Protein AF-A0A936XFT2-F1 (afdb_monomer_lite)

Radius of gyration: 27.64 Å; chains: 1; bounding box: 63×72×85 Å

Foldseek 3Di:
DDPPDDVVVVVVVVVVVVVVVVVPPDADDDDDDVVLQPDALPDDLAPVLLVLLLVVCVVAPCQQLNNLSQRPHVCSVVFPGRSHRLQDPVNLPGGLSRQLCCQQPPDGPGHHCCVVPVDSNSSSSNSSNSNQSHVVGDPGPPDPDPDDDDDDDDDDDDDDDPDDDDDDDPPDPPPPPPPPPPPVVVVVVVVVVVVVVVVVVVVVVVVVVVVVVVVVVVD

Structure (mmCIF, N/CA/C/O backbone):
data_AF-A0A936XFT2-F1
#
_entry.id   AF-A0A936XFT2-F1
#
loop_
_atom_site.group_PDB
_atom_site.id
_atom_site.type_symbol
_atom_site.label_atom_id
_atom_site.label_alt_id
_atom_site.label_comp_id
_atom_site.label_asym_id
_atom_site.label_entity_id
_atom_site.label_seq_id
_atom_site.pdbx_PDB_ins_code
_atom_site.Cartn_x
_atom_site.Cartn_y
_atom_site.Cartn_z
_atom_site.occupancy
_atom_site.B_iso_or_equiv
_atom_site.auth_seq_id
_atom_site.auth_comp_id
_atom_site.auth_asym_id
_atom_site.auth_atom_id
_atom_site.pdbx_PDB_model_num
ATOM 1 N N . MET A 1 1 ? -32.643 24.409 41.304 1.00 39.66 1 MET A N 1
ATOM 2 C CA . MET A 1 1 ? -31.800 25.489 40.744 1.00 39.66 1 MET A CA 1
ATOM 3 C C . MET A 1 1 ? -32.108 25.601 39.257 1.00 39.66 1 MET A C 1
ATOM 5 O O . MET A 1 1 ? -31.832 24.666 38.523 1.00 39.66 1 MET A O 1
ATOM 9 N N . ASN A 1 2 ? -32.780 26.680 38.846 1.00 43.16 2 ASN A N 1
ATOM 10 C CA . ASN A 1 2 ? -33.162 26.945 37.455 1.00 43.16 2 ASN A CA 1
ATOM 11 C C . ASN A 1 2 ? -31.971 27.564 36.714 1.00 43.16 2 ASN A C 1
ATOM 13 O O . ASN A 1 2 ? -31.654 28.734 36.929 1.00 43.16 2 ASN A O 1
ATOM 17 N N . LEU A 1 3 ? -31.302 26.783 35.868 1.00 53.50 3 LEU A N 1
ATOM 18 C CA . LEU A 1 3 ? -30.203 27.273 35.044 1.00 53.50 3 LEU A CA 1
ATOM 19 C C . LEU A 1 3 ? -30.797 27.971 33.812 1.00 53.50 3 LEU A C 1
ATOM 21 O O . LEU A 1 3 ? -31.194 27.322 32.848 1.00 53.50 3 LEU A O 1
ATOM 25 N N . LYS A 1 4 ? -30.908 29.303 33.857 1.00 53.75 4 LYS A N 1
ATOM 26 C CA . LYS A 1 4 ? -31.246 30.112 32.677 1.00 53.75 4 LYS A CA 1
ATOM 27 C C . LYS A 1 4 ? -30.129 29.928 31.648 1.00 53.75 4 LYS A C 1
ATOM 29 O O . LYS A 1 4 ? -29.009 30.389 31.856 1.00 53.75 4 LYS A O 1
ATOM 34 N N . SER A 1 5 ? -30.428 29.215 30.566 1.00 60.69 5 SER A N 1
ATOM 35 C CA . SER A 1 5 ? -29.518 28.952 29.452 1.00 60.69 5 SER A CA 1
ATOM 36 C C . SER A 1 5 ? -29.140 30.264 28.765 1.00 60.69 5 SER A C 1
ATOM 38 O O . SER A 1 5 ? -29.917 30.822 27.992 1.00 60.69 5 SER A O 1
ATOM 40 N N . ASN A 1 6 ? -27.951 30.772 29.081 1.00 57.91 6 ASN A N 1
ATOM 41 C CA . ASN A 1 6 ? -27.389 31.960 28.455 1.00 57.91 6 ASN A CA 1
ATOM 42 C C . ASN A 1 6 ? -26.801 31.553 27.087 1.00 57.91 6 ASN A C 1
ATOM 44 O O . ASN A 1 6 ? -25.913 30.694 27.062 1.00 57.91 6 ASN A O 1
ATOM 48 N N . PRO A 1 7 ? -27.263 32.111 25.951 1.00 60.16 7 PRO A N 1
ATOM 49 C CA . PRO A 1 7 ? -26.867 31.656 24.610 1.00 60.16 7 PRO A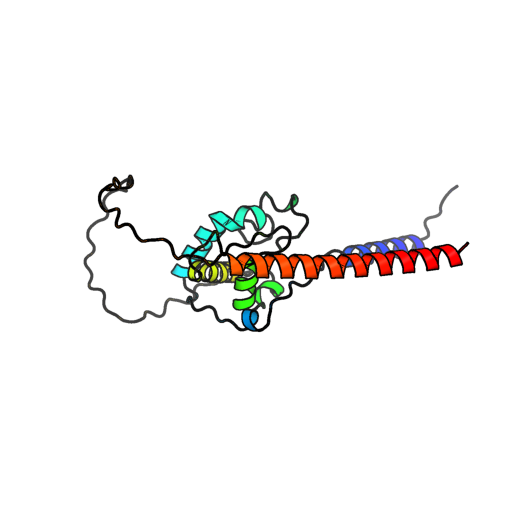 CA 1
ATOM 50 C C . PRO A 1 7 ? -25.352 31.724 24.353 1.00 60.16 7 PRO A C 1
ATOM 52 O O . PRO A 1 7 ? -24.823 30.930 23.577 1.00 60.16 7 PRO A O 1
ATOM 55 N N . ALA A 1 8 ? -24.630 32.592 25.069 1.00 57.09 8 ALA A N 1
ATOM 56 C CA . ALA A 1 8 ? -23.170 32.663 25.022 1.00 57.09 8 ALA A CA 1
ATOM 57 C C . ALA A 1 8 ? -22.476 31.397 25.573 1.00 57.09 8 ALA A C 1
ATOM 59 O O . ALA A 1 8 ? -21.437 30.993 25.059 1.00 57.09 8 ALA A O 1
ATOM 60 N N . ILE A 1 9 ? -23.060 30.733 26.577 1.00 58.31 9 ILE A N 1
ATOM 61 C CA . ILE A 1 9 ? -22.492 29.521 27.193 1.00 58.31 9 ILE A CA 1
ATOM 62 C C . ILE A 1 9 ? -22.687 28.308 26.270 1.00 58.31 9 ILE A C 1
ATOM 64 O O . ILE A 1 9 ? -21.781 27.490 26.126 1.00 58.31 9 ILE A O 1
ATOM 68 N N . ALA A 1 10 ? -23.826 28.227 25.571 1.00 56.16 10 ALA A N 1
ATOM 69 C CA . ALA A 1 10 ? -24.083 27.175 24.585 1.00 56.16 10 ALA A CA 1
ATOM 70 C C . ALA A 1 10 ? -23.134 27.263 23.372 1.00 56.16 10 ALA A C 1
ATOM 72 O O . ALA A 1 10 ? -22.648 26.239 22.894 1.00 56.16 10 ALA A O 1
ATOM 73 N N . ALA A 1 11 ? -22.814 28.477 22.911 1.00 56.22 11 ALA A N 1
ATOM 74 C CA . ALA A 1 11 ? -21.895 28.691 21.792 1.00 56.22 11 ALA A CA 1
ATOM 75 C C . ALA A 1 11 ? -20.449 28.269 22.118 1.00 56.22 11 ALA A C 1
ATOM 77 O O . ALA A 1 11 ? -19.787 27.651 21.286 1.00 56.22 11 ALA A O 1
ATOM 78 N N . ILE A 1 12 ? -19.971 28.530 23.339 1.00 56.16 12 ILE A N 1
ATOM 79 C CA . ILE A 1 12 ? -18.605 28.180 23.761 1.00 56.16 12 ILE A CA 1
ATOM 80 C C . ILE A 1 12 ? -18.414 26.654 23.808 1.00 56.16 12 ILE A C 1
ATOM 82 O O . ILE A 1 12 ? -17.418 26.151 23.293 1.00 56.16 12 ILE A O 1
ATOM 86 N N . CYS A 1 13 ? -19.392 25.894 24.314 1.00 55.66 13 CYS A N 1
ATOM 87 C CA . CYS A 1 13 ? -19.319 24.427 24.329 1.00 55.66 13 CYS A CA 1
ATOM 88 C C . CYS A 1 13 ? -19.305 23.806 22.919 1.00 55.66 13 CYS A C 1
ATOM 90 O O . CYS A 1 13 ? -18.597 22.826 22.694 1.00 55.66 13 CYS A O 1
ATOM 92 N N . ILE A 1 14 ? -20.037 24.382 21.959 1.00 56.78 14 ILE A N 1
ATOM 93 C CA . ILE A 1 14 ? -20.088 23.890 20.570 1.00 56.78 14 ILE A CA 1
ATOM 94 C C . ILE A 1 14 ? -18.754 24.127 19.845 1.00 56.78 14 ILE A C 1
ATOM 96 O O . ILE A 1 14 ? -18.283 23.238 19.132 1.00 56.78 14 ILE A O 1
ATOM 100 N N . VAL A 1 15 ? -18.107 25.280 20.059 1.00 56.84 15 VAL A N 1
ATOM 101 C CA . VAL A 1 15 ? -16.804 25.613 19.447 1.00 56.84 15 VAL A CA 1
ATOM 102 C C . VAL A 1 15 ? -15.667 24.779 20.056 1.00 56.84 15 VAL A C 1
ATOM 104 O O . VAL A 1 15 ? -14.795 24.295 19.335 1.00 56.84 15 VAL A O 1
ATOM 107 N N . SER A 1 16 ? -15.699 24.519 21.366 1.00 55.34 16 SER A N 1
ATOM 108 C CA . SER A 1 16 ? -14.715 23.645 22.021 1.00 55.34 16 SER A CA 1
ATOM 109 C C . SER A 1 16 ? -14.867 22.171 21.621 1.00 55.34 16 SER A C 1
ATOM 111 O O . SER A 1 16 ? -13.863 21.480 21.445 1.00 55.34 16 SER A O 1
ATOM 113 N N . PHE A 1 17 ? -16.097 21.685 21.417 1.00 53.41 17 PHE A N 1
ATOM 114 C CA . PHE A 1 17 ? -16.341 20.303 20.988 1.00 53.41 17 PHE A CA 1
ATOM 115 C C . PHE A 1 17 ? -15.912 20.061 19.531 1.00 53.41 17 PHE A C 1
ATOM 117 O O . PHE A 1 17 ? -15.345 19.019 19.211 1.00 53.41 17 PHE A O 1
ATOM 124 N N . SER A 1 18 ? -16.095 21.046 18.647 1.00 53.34 18 SER A N 1
ATOM 125 C CA . SER A 1 18 ? -15.686 20.945 17.236 1.00 53.34 18 SER A CA 1
ATOM 126 C C . SER A 1 18 ? -14.167 21.074 17.023 1.00 53.34 18 SER A C 1
ATOM 128 O O . SER A 1 18 ? -13.616 20.416 16.134 1.00 53.34 18 SER A O 1
ATOM 130 N N . ALA A 1 19 ? -13.455 21.814 17.881 1.00 51.59 19 ALA A N 1
ATOM 131 C CA . ALA A 1 19 ? -11.989 21.854 17.865 1.00 51.59 19 ALA A CA 1
ATOM 132 C C . ALA A 1 19 ? -11.344 20.537 18.348 1.00 51.59 19 ALA A C 1
ATOM 134 O O . ALA A 1 19 ? -10.310 20.132 17.817 1.00 51.59 19 ALA A O 1
ATOM 135 N N . PHE A 1 20 ? -11.963 19.829 19.302 1.00 50.34 20 PHE A N 1
ATOM 136 C CA . PHE A 1 20 ? -11.418 18.574 19.844 1.00 50.34 20 PHE A CA 1
ATOM 137 C C . PHE A 1 20 ? -11.550 17.389 18.867 1.00 50.34 20 PHE A C 1
ATOM 139 O O . PHE A 1 20 ? -10.661 16.542 18.784 1.00 50.34 20 PHE A O 1
ATOM 146 N N . VAL A 1 21 ? -12.615 17.357 18.055 1.00 51.44 21 VAL A N 1
ATOM 147 C CA . VAL A 1 21 ? -12.836 16.304 17.041 1.00 51.44 21 VAL A CA 1
ATOM 148 C C . VAL A 1 21 ? -11.803 16.364 15.905 1.00 51.44 21 VAL A C 1
ATOM 150 O O . VAL A 1 21 ? -11.408 15.330 15.368 1.00 51.44 21 VAL A O 1
ATOM 153 N N . SER A 1 22 ? -11.302 17.555 15.570 1.00 52.69 22 SER A N 1
ATOM 154 C CA . SER A 1 22 ? 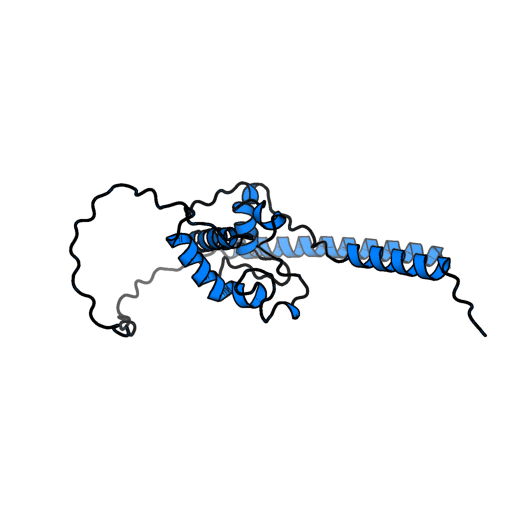-10.398 17.747 14.426 1.00 52.69 22 SER A CA 1
ATOM 155 C C . SER A 1 22 ? -8.978 17.202 14.647 1.00 52.69 22 SER A C 1
ATOM 157 O O . SER A 1 22 ? -8.275 16.920 13.679 1.00 52.69 22 SER A O 1
ATOM 159 N N . LEU A 1 23 ? -8.546 17.004 15.898 1.00 45.38 23 LEU A N 1
ATOM 160 C CA . LEU A 1 23 ? -7.171 16.594 16.212 1.00 45.38 23 LEU A CA 1
ATOM 161 C C . LEU A 1 23 ? -6.942 15.067 16.148 1.00 45.38 23 LEU A C 1
ATOM 163 O O . LEU A 1 23 ? -5.801 14.614 16.176 1.00 45.38 23 LEU A O 1
ATOM 167 N N . SER A 1 24 ? -8.002 14.259 16.013 1.00 52.09 24 SER A N 1
ATOM 168 C CA . SER A 1 24 ? -7.924 12.791 16.163 1.00 52.09 24 SER A CA 1
ATOM 169 C C . SER A 1 24 ? -7.665 11.992 14.872 1.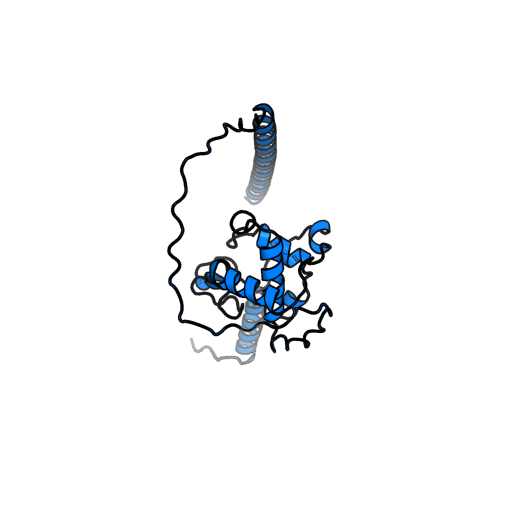00 52.09 24 SER A C 1
ATOM 171 O O . SER A 1 24 ? -7.595 10.768 14.929 1.00 52.09 24 SER A O 1
ATOM 173 N N . LEU A 1 25 ? -7.506 12.629 13.703 1.00 54.88 25 LEU A N 1
ATOM 174 C CA . LEU A 1 25 ? -7.385 11.914 12.412 1.00 54.88 25 LEU A CA 1
ATOM 175 C C . LEU A 1 25 ? -5.989 11.930 11.777 1.00 54.88 25 LEU A C 1
ATOM 177 O O . LEU A 1 25 ? -5.806 11.411 10.672 1.00 54.88 25 LEU A O 1
ATOM 181 N N . GLN A 1 26 ? -4.982 12.508 12.431 1.00 56.06 26 GLN A N 1
ATOM 182 C CA . GLN A 1 26 ? -3.659 12.613 11.823 1.00 56.06 26 GLN A CA 1
ATOM 183 C C . GLN A 1 26 ? -2.850 11.334 12.078 1.00 56.06 26 GLN A C 1
ATOM 185 O O . GLN A 1 26 ? -2.179 11.191 13.097 1.00 56.06 26 GLN A O 1
ATOM 190 N N . GLN A 1 27 ? -2.932 10.387 11.135 1.00 61.44 27 GLN A N 1
ATOM 191 C CA . GLN A 1 27 ? -2.111 9.173 11.136 1.00 61.44 27 GLN A CA 1
ATOM 192 C C . GLN A 1 27 ? -0.632 9.535 11.316 1.00 61.44 27 GLN A C 1
ATOM 194 O O . GLN A 1 27 ? -0.103 10.403 10.613 1.00 61.44 27 GLN A O 1
ATOM 199 N N . LYS A 1 28 ? 0.051 8.860 12.251 1.00 76.94 28 LYS A N 1
ATOM 200 C CA . LYS A 1 28 ? 1.478 9.087 12.504 1.00 76.94 28 LYS A CA 1
ATOM 201 C C . LYS A 1 28 ? 2.256 8.926 11.186 1.00 76.94 28 LYS A C 1
ATOM 203 O O . LYS A 1 28 ? 2.136 7.865 10.552 1.00 76.94 28 LYS A O 1
ATOM 208 N N . PRO A 1 29 ? 3.089 9.914 10.792 1.00 85.31 29 PRO A N 1
ATOM 209 C CA . PRO A 1 29 ? 3.848 9.850 9.548 1.00 85.31 29 PRO A CA 1
ATOM 210 C C . PRO A 1 29 ? 4.594 8.523 9.419 1.00 85.31 29 PRO A C 1
ATOM 212 O O . PRO A 1 29 ? 5.200 8.055 10.385 1.00 85.31 29 PRO A O 1
ATOM 215 N N . TRP A 1 30 ? 4.524 7.893 8.245 1.00 91.06 30 TRP A N 1
ATOM 216 C CA . TRP A 1 30 ? 5.296 6.688 7.941 1.00 91.06 30 TRP A CA 1
ATOM 217 C C . TRP A 1 30 ? 6.655 7.095 7.378 1.00 91.06 30 TRP A C 1
ATOM 219 O O . TRP A 1 30 ? 6.716 7.539 6.229 1.00 91.06 30 TRP A O 1
ATOM 229 N N . PRO A 1 31 ? 7.751 6.972 8.153 1.00 92.31 31 PRO A N 1
ATOM 230 C CA . PRO A 1 31 ? 9.073 7.306 7.654 1.00 92.31 31 PRO A CA 1
ATOM 231 C C . PRO A 1 31 ? 9.486 6.280 6.596 1.00 92.31 31 PRO A C 1
ATOM 233 O O . PRO A 1 31 ? 9.614 5.089 6.876 1.00 92.31 31 PRO A O 1
ATOM 236 N N . VAL A 1 32 ? 9.684 6.752 5.369 1.00 95.00 32 VAL A N 1
ATOM 237 C CA . VAL A 1 32 ? 10.230 5.961 4.263 1.00 95.00 32 VAL A CA 1
ATOM 238 C C . VAL A 1 32 ? 11.634 6.496 3.959 1.00 95.00 32 VAL A C 1
ATOM 240 O O . VAL A 1 32 ? 11.765 7.708 3.769 1.00 95.00 32 VAL A O 1
ATOM 243 N N . PRO A 1 33 ? 12.679 5.649 3.903 1.00 96.44 33 PRO A N 1
ATOM 244 C CA . PRO A 1 33 ? 14.019 6.082 3.512 1.00 96.44 33 PRO A CA 1
ATOM 245 C C . PRO A 1 33 ? 14.028 6.693 2.107 1.00 96.44 33 PRO A C 1
ATOM 247 O O . PRO A 1 33 ? 13.344 6.193 1.211 1.00 96.44 33 PRO A O 1
ATOM 250 N N . ASP A 1 34 ? 14.837 7.724 1.871 1.00 95.88 34 ASP A N 1
ATOM 251 C CA . ASP A 1 34 ? 14.848 8.420 0.573 1.00 95.88 34 ASP A CA 1
ATOM 252 C C . ASP A 1 34 ? 15.271 7.503 -0.581 1.00 95.88 34 ASP A C 1
ATOM 254 O O . ASP A 1 34 ? 14.695 7.559 -1.667 1.00 95.88 34 ASP A O 1
ATOM 258 N N . ALA A 1 35 ? 16.176 6.556 -0.315 1.00 94.81 35 ALA A N 1
ATOM 259 C CA . ALA A 1 35 ? 16.537 5.507 -1.266 1.00 94.81 35 ALA A CA 1
ATOM 260 C C . ALA A 1 35 ? 15.323 4.680 -1.731 1.00 94.81 35 ALA A C 1
ATOM 262 O O . ALA A 1 35 ? 15.273 4.263 -2.884 1.00 94.81 35 ALA A O 1
ATOM 263 N N . ALA A 1 36 ? 14.335 4.448 -0.859 1.00 95.44 36 ALA A N 1
ATOM 264 C CA . ALA A 1 36 ? 13.108 3.747 -1.215 1.00 95.44 36 ALA A CA 1
ATOM 265 C C . ALA A 1 36 ? 12.107 4.674 -1.917 1.00 95.44 36 ALA A C 1
ATOM 267 O O . ALA A 1 36 ? 11.565 4.287 -2.949 1.00 95.44 36 ALA A O 1
ATOM 268 N N . LYS A 1 37 ? 11.920 5.913 -1.433 1.00 95.19 37 LYS A N 1
ATOM 269 C CA . LYS A 1 37 ? 11.041 6.906 -2.083 1.00 95.19 37 LYS A CA 1
ATOM 270 C C . LYS A 1 37 ? 11.418 7.157 -3.544 1.00 95.19 37 LYS A C 1
ATOM 272 O O . LYS A 1 37 ? 10.527 7.354 -4.369 1.00 95.19 37 LYS A O 1
ATOM 277 N N . ASN A 1 38 ? 12.714 7.137 -3.849 1.00 95.69 38 ASN A N 1
ATOM 278 C CA . ASN A 1 38 ? 13.248 7.446 -5.173 1.00 95.69 38 ASN A CA 1
ATOM 279 C C . ASN A 1 38 ? 13.204 6.262 -6.151 1.00 95.69 38 ASN A C 1
ATOM 281 O O . ASN A 1 38 ? 13.443 6.458 -7.345 1.00 95.69 38 ASN A O 1
ATOM 285 N N . LYS A 1 39 ? 12.867 5.045 -5.694 1.00 96.94 39 LYS A N 1
ATOM 286 C CA . LYS A 1 39 ? 12.676 3.901 -6.596 1.00 96.94 39 LYS A CA 1
ATOM 287 C C . LYS A 1 39 ? 11.487 4.149 -7.518 1.00 96.94 39 LYS A C 1
ATOM 289 O O . LYS A 1 39 ? 10.395 4.506 -7.074 1.00 96.94 39 LYS A O 1
ATOM 294 N N . LYS A 1 40 ? 11.708 3.927 -8.811 1.00 97.25 40 LYS A N 1
ATOM 295 C CA . LYS A 1 40 ? 10.660 3.940 -9.832 1.00 97.25 40 LYS A CA 1
ATOM 296 C C . LYS A 1 40 ? 10.063 2.552 -9.968 1.00 97.25 40 LYS A C 1
ATOM 298 O O . LYS A 1 40 ? 10.774 1.564 -9.794 1.00 97.25 40 LYS A O 1
ATOM 303 N N . ASN A 1 41 ? 8.777 2.500 -10.289 1.00 97.81 41 ASN A N 1
ATOM 304 C CA . ASN A 1 41 ? 8.117 1.249 -10.607 1.00 97.81 41 ASN A CA 1
ATOM 305 C C . ASN A 1 41 ? 8.659 0.715 -11.951 1.00 97.81 41 ASN A C 1
ATOM 307 O O . ASN A 1 41 ? 8.471 1.385 -12.967 1.00 97.81 41 ASN A O 1
ATOM 311 N N . PRO A 1 42 ? 9.340 -0.448 -11.987 1.00 97.81 42 PRO A N 1
ATOM 312 C CA . PRO A 1 42 ? 9.812 -1.044 -13.235 1.00 97.81 42 PRO A CA 1
ATOM 313 C C . PRO A 1 42 ? 8.683 -1.727 -14.026 1.00 97.81 42 PRO A C 1
ATOM 315 O O . PRO A 1 42 ? 8.868 -2.059 -15.194 1.00 97.81 42 PRO A O 1
ATOM 318 N N . VAL A 1 43 ? 7.521 -1.960 -13.406 1.00 97.81 43 VAL A N 1
ATOM 319 C CA . VAL A 1 43 ? 6.355 -2.585 -14.033 1.00 97.81 43 VAL A CA 1
ATOM 320 C C . VAL A 1 43 ? 5.469 -1.503 -14.642 1.00 97.81 43 VAL A C 1
ATOM 322 O O . VAL A 1 43 ? 4.880 -0.688 -13.931 1.00 97.81 43 VAL A O 1
ATOM 325 N N . ALA A 1 44 ? 5.330 -1.532 -15.967 1.00 96.69 44 ALA A N 1
ATOM 326 C CA . ALA A 1 44 ? 4.482 -0.596 -16.695 1.00 96.69 44 ALA A CA 1
ATOM 327 C C . ALA A 1 44 ? 3.034 -0.612 -16.175 1.00 96.69 44 ALA A C 1
ATOM 329 O O . ALA A 1 44 ? 2.442 -1.674 -15.953 1.00 96.69 44 ALA A O 1
ATOM 330 N N . LEU A 1 45 ? 2.456 0.577 -16.002 1.00 96.00 45 LEU A N 1
ATOM 331 C CA . LEU A 1 45 ? 1.051 0.747 -15.646 1.00 96.00 45 LEU A CA 1
ATOM 332 C C . LEU A 1 45 ? 0.179 0.429 -16.869 1.00 96.00 45 LEU A C 1
ATOM 334 O O . LEU A 1 45 ? 0.103 1.222 -17.803 1.00 96.00 45 LEU A O 1
ATOM 338 N N . ASN A 1 46 ? -0.444 -0.748 -16.874 1.00 95.81 46 ASN A N 1
ATOM 339 C CA . ASN A 1 46 ? -1.311 -1.236 -17.946 1.00 95.81 46 ASN A CA 1
ATOM 340 C C . ASN A 1 46 ? -2.324 -2.251 -17.392 1.00 95.81 46 ASN A C 1
ATOM 342 O O . ASN A 1 46 ? -2.224 -2.669 -16.237 1.00 95.81 46 ASN A O 1
ATOM 346 N N . ASP A 1 47 ? -3.288 -2.668 -18.212 1.00 95.62 47 ASP A N 1
ATOM 347 C CA . ASP A 1 47 ? -4.376 -3.556 -17.775 1.00 95.62 47 ASP A CA 1
ATOM 348 C C . ASP A 1 47 ? -3.875 -4.894 -17.218 1.00 95.62 47 ASP A C 1
ATOM 350 O O . ASP A 1 47 ? -4.442 -5.419 -16.258 1.00 95.62 47 ASP A O 1
ATOM 354 N N . ALA A 1 48 ? -2.780 -5.429 -17.767 1.00 97.31 48 ALA A N 1
ATOM 355 C CA . ALA A 1 48 ? -2.184 -6.669 -17.285 1.00 97.31 48 ALA A CA 1
ATOM 356 C C . ALA A 1 48 ? -1.625 -6.509 -15.863 1.00 97.31 48 ALA A C 1
ATOM 358 O O . ALA A 1 48 ? -1.954 -7.306 -14.983 1.00 97.31 48 ALA A O 1
ATOM 359 N N . SER A 1 49 ? -0.836 -5.460 -15.601 1.00 97.75 49 SER A N 1
ATOM 360 C CA . SER A 1 49 ? -0.280 -5.222 -14.264 1.00 97.75 49 SER A CA 1
ATOM 361 C C . SER A 1 49 ? -1.358 -4.841 -13.247 1.00 97.75 49 SER A C 1
ATOM 363 O O . SER A 1 49 ? -1.311 -5.299 -12.106 1.00 97.75 49 SER A O 1
ATOM 365 N N . ILE A 1 50 ? -2.386 -4.097 -13.664 1.00 97.81 50 ILE A N 1
ATOM 366 C CA . ILE A 1 50 ? -3.554 -3.789 -12.828 1.00 97.81 50 ILE A CA 1
ATOM 367 C C . ILE A 1 50 ? -4.323 -5.070 -12.475 1.00 97.81 50 ILE A C 1
ATOM 369 O O . ILE A 1 50 ? -4.708 -5.249 -11.320 1.00 97.81 50 ILE A O 1
ATOM 373 N N . SER A 1 51 ? -4.530 -5.977 -13.434 1.00 97.75 51 SER A N 1
ATOM 374 C CA . SER A 1 51 ? -5.224 -7.253 -13.213 1.00 97.75 51 SER A CA 1
ATOM 375 C C . SER A 1 51 ? -4.471 -8.161 -12.232 1.00 97.75 51 SER A C 1
ATOM 377 O O . SER A 1 51 ? -5.064 -8.687 -11.280 1.00 97.75 51 SER A O 1
ATOM 379 N N . THR A 1 52 ? -3.147 -8.274 -12.387 1.00 98.19 52 THR A N 1
ATOM 380 C CA . THR A 1 52 ? -2.282 -8.978 -11.428 1.00 98.19 52 THR A CA 1
ATOM 381 C C . THR A 1 52 ? -2.394 -8.360 -10.035 1.00 98.19 52 THR A C 1
ATOM 383 O O . THR A 1 52 ? -2.688 -9.062 -9.064 1.00 98.19 52 THR A O 1
ATOM 386 N N . GLY A 1 53 ? -2.255 -7.034 -9.930 1.00 98.19 53 GLY A N 1
ATOM 387 C CA . GLY A 1 53 ? -2.387 -6.317 -8.663 1.00 98.19 53 GLY A CA 1
ATOM 388 C C . GLY A 1 53 ? -3.758 -6.508 -8.009 1.00 98.19 53 GLY A C 1
ATOM 389 O O . GLY A 1 53 ? -3.836 -6.746 -6.807 1.00 98.19 53 GLY A O 1
ATOM 390 N N . LYS A 1 54 ? -4.846 -6.503 -8.788 1.00 98.19 54 LYS A N 1
ATOM 391 C CA . LYS A 1 54 ? -6.211 -6.748 -8.295 1.00 98.19 54 LYS A CA 1
ATOM 392 C C . LYS A 1 54 ? -6.379 -8.149 -7.705 1.00 98.19 54 LYS A C 1
ATOM 394 O O . LYS A 1 54 ? -7.046 -8.316 -6.683 1.00 98.19 54 LYS A O 1
ATOM 399 N N . THR A 1 55 ? -5.774 -9.155 -8.332 1.00 98.38 55 THR A N 1
ATOM 400 C CA . THR A 1 55 ? -5.809 -10.544 -7.847 1.00 98.38 55 THR A CA 1
ATOM 401 C C . THR A 1 55 ? -5.089 -10.672 -6.503 1.00 98.38 55 THR A C 1
ATOM 403 O O . THR A 1 55 ? -5.631 -11.220 -5.537 1.00 98.38 55 THR A O 1
ATOM 406 N N . LEU A 1 56 ? -3.897 -10.081 -6.402 1.00 98.38 56 LEU A N 1
ATOM 407 C CA . LEU A 1 56 ? -3.121 -10.039 -5.161 1.00 98.38 56 LEU A CA 1
ATOM 408 C C . LEU A 1 56 ? -3.842 -9.243 -4.070 1.00 98.38 56 LEU A C 1
ATOM 410 O O . LEU A 1 56 ? -3.884 -9.673 -2.918 1.00 98.38 56 LEU A O 1
ATOM 414 N N . TRP A 1 57 ? -4.485 -8.132 -4.435 1.00 98.44 57 TRP A N 1
ATOM 415 C CA . TRP A 1 57 ? -5.279 -7.316 -3.521 1.00 98.44 57 TRP A CA 1
ATOM 416 C C . TRP A 1 57 ? -6.392 -8.128 -2.866 1.00 98.44 57 TRP A C 1
ATOM 418 O O . TRP A 1 57 ? -6.558 -8.085 -1.647 1.00 98.44 57 TRP A O 1
ATOM 428 N N . GLY A 1 58 ? -7.131 -8.903 -3.666 1.00 97.94 58 GLY A N 1
ATOM 429 C CA . GLY A 1 58 ? -8.189 -9.784 -3.177 1.00 97.94 58 GLY A CA 1
ATOM 430 C C . GLY A 1 58 ? -7.694 -10.810 -2.157 1.00 97.94 58 GLY A C 1
ATOM 431 O O . GLY A 1 58 ? -8.411 -11.106 -1.203 1.00 97.94 58 GLY A O 1
ATOM 432 N N . THR A 1 59 ? -6.465 -11.295 -2.334 1.00 97.69 59 THR A N 1
ATOM 433 C CA . THR A 1 59 ? -5.857 -12.340 -1.499 1.00 97.69 59 THR A CA 1
ATOM 434 C C . THR A 1 59 ? -5.242 -11.784 -0.214 1.00 97.69 59 THR A C 1
ATOM 436 O O . THR A 1 59 ? -5.346 -12.403 0.843 1.00 97.69 59 THR A O 1
ATOM 439 N N . HIS A 1 60 ? -4.595 -10.618 -0.288 1.00 97.94 60 HIS A N 1
ATOM 440 C CA . HIS A 1 60 ? -3.705 -10.138 0.773 1.00 97.94 60 HIS A CA 1
ATOM 441 C C . HIS A 1 60 ? -4.151 -8.838 1.447 1.00 97.94 60 HIS A C 1
ATOM 443 O O . HIS A 1 60 ? -3.840 -8.629 2.616 1.00 97.94 60 HIS A O 1
ATOM 449 N N . CYS A 1 61 ? -4.874 -7.969 0.739 1.00 98.12 61 CYS A N 1
ATOM 450 C CA . CYS A 1 61 ? -5.103 -6.584 1.172 1.00 98.12 61 CYS A CA 1
ATOM 451 C C . CYS A 1 61 ? -6.575 -6.316 1.523 1.00 98.12 61 CYS A C 1
ATOM 453 O O . CYS A 1 61 ? -6.883 -5.584 2.467 1.00 98.12 61 CYS A O 1
ATOM 455 N N . LYS A 1 62 ? -7.500 -6.940 0.783 1.00 98.19 62 LYS A N 1
ATOM 456 C CA . LYS A 1 62 ? -8.946 -6.674 0.822 1.00 98.19 62 LYS A CA 1
ATOM 457 C C . LYS A 1 62 ? -9.570 -6.832 2.209 1.00 98.19 62 LYS A C 1
ATOM 459 O O . LYS A 1 62 ? -10.499 -6.096 2.531 1.00 98.19 62 LYS A O 1
ATOM 464 N N . SER A 1 63 ? -9.098 -7.773 3.032 1.00 97.81 63 SER A N 1
ATOM 465 C CA . SER A 1 63 ? -9.695 -8.016 4.354 1.00 97.81 63 SER A CA 1
ATOM 466 C C . SER A 1 63 ? -9.602 -6.811 5.289 1.00 97.81 63 SER A C 1
ATOM 468 O O . SER A 1 63 ? -10.449 -6.683 6.168 1.00 97.81 63 SER A O 1
ATOM 470 N N . CYS A 1 64 ? -8.609 -5.939 5.093 1.00 98.19 64 CYS A N 1
ATOM 471 C CA . CYS A 1 64 ? -8.402 -4.739 5.906 1.00 98.19 64 CYS A CA 1
ATOM 472 C C . CYS A 1 64 ? -8.701 -3.460 5.112 1.00 98.19 64 CYS A C 1
ATOM 474 O O . CYS A 1 64 ? -9.414 -2.595 5.599 1.00 98.19 64 CYS A O 1
ATOM 476 N N . HIS A 1 65 ? -8.241 -3.357 3.861 1.00 97.81 65 HIS A N 1
ATOM 477 C CA . HIS A 1 65 ? -8.410 -2.137 3.058 1.00 97.81 65 HIS A CA 1
ATOM 478 C C . HIS A 1 65 ? -9.723 -2.075 2.256 1.00 97.81 65 HIS A C 1
ATOM 480 O O . HIS A 1 65 ? -10.025 -1.050 1.645 1.00 97.81 65 HIS A O 1
ATOM 486 N N . GLY A 1 66 ? -10.497 -3.165 2.226 1.00 97.19 66 GLY A N 1
ATOM 487 C CA . GLY A 1 66 ? -11.763 -3.250 1.499 1.00 97.19 66 GLY A CA 1
ATOM 488 C C . GLY A 1 66 ? -11.606 -3.440 -0.012 1.00 97.19 66 GLY A C 1
ATOM 489 O O . GLY A 1 66 ? -10.507 -3.468 -0.565 1.00 97.19 66 GLY A O 1
ATOM 490 N N . THR A 1 67 ? -12.724 -3.616 -0.721 1.00 95.25 67 THR A N 1
ATOM 491 C CA . THR A 1 67 ? -12.702 -3.853 -2.183 1.00 95.25 67 THR A CA 1
ATOM 492 C C . THR A 1 67 ? -12.282 -2.604 -2.954 1.00 95.25 67 THR A C 1
ATOM 494 O O . THR A 1 67 ? -11.587 -2.704 -3.962 1.00 95.25 67 THR A O 1
ATOM 497 N N . LYS A 1 68 ? -12.715 -1.435 -2.473 1.00 94.62 68 LYS A N 1
ATOM 498 C CA . LYS A 1 68 ? -12.505 -0.135 -3.119 1.00 94.62 68 LYS A CA 1
ATOM 499 C C . LYS A 1 68 ? -11.286 0.620 -2.570 1.00 94.62 68 LYS A C 1
ATOM 501 O O . LYS A 1 68 ? -11.032 1.730 -3.015 1.00 94.62 68 LYS A O 1
ATOM 506 N N . GLY A 1 69 ? -10.548 0.032 -1.622 1.00 96.19 69 GLY A N 1
ATOM 507 C CA . GLY A 1 69 ? -9.405 0.681 -0.974 1.00 96.19 69 GLY A CA 1
ATOM 508 C C . GLY A 1 69 ? -9.788 1.833 -0.052 1.00 96.19 69 GLY A C 1
ATOM 509 O O . GLY A 1 69 ? -9.008 2.765 0.080 1.00 96.19 69 GLY A O 1
ATOM 510 N N . LEU A 1 70 ? -10.982 1.803 0.546 1.00 95.94 70 LEU A N 1
ATOM 511 C CA . LEU A 1 70 ? -11.473 2.873 1.422 1.00 95.94 70 LEU A CA 1
ATOM 512 C C . LEU A 1 70 ? -11.042 2.694 2.884 1.00 95.94 70 LEU A C 1
ATOM 514 O O . LEU A 1 70 ? -11.392 3.522 3.718 1.00 95.94 70 LEU A O 1
ATOM 518 N N . GLY A 1 71 ? -10.327 1.610 3.200 1.00 96.06 71 GLY A N 1
ATOM 519 C CA . GLY A 1 71 ? -10.016 1.251 4.584 1.00 96.06 71 GLY A CA 1
ATOM 520 C C . GLY A 1 71 ? -11.210 0.643 5.322 1.00 96.06 71 GLY A C 1
ATOM 521 O O . GLY A 1 71 ? -11.246 0.641 6.543 1.00 96.06 71 GLY A O 1
ATOM 522 N N . ASP A 1 72 ? -12.189 0.119 4.582 1.00 95.81 72 ASP A N 1
ATOM 523 C CA . ASP A 1 72 ? -13.473 -0.396 5.071 1.00 95.81 72 ASP A CA 1
ATOM 524 C C . ASP A 1 72 ? -13.569 -1.929 4.979 1.00 95.81 72 ASP A C 1
ATOM 526 O O . ASP A 1 72 ? -14.648 -2.506 4.823 1.00 95.81 72 ASP A O 1
ATOM 530 N N . GLY A 1 73 ? -12.426 -2.622 5.032 1.00 97.06 73 GLY A N 1
ATOM 531 C CA . GLY A 1 73 ? -12.404 -4.080 5.030 1.00 97.06 73 GLY A CA 1
ATOM 532 C C . GLY A 1 73 ? -13.096 -4.667 6.269 1.00 97.06 73 GLY A C 1
ATOM 533 O O . GLY A 1 73 ? -13.147 -4.023 7.314 1.00 97.06 73 GLY A O 1
ATOM 534 N N . PRO A 1 74 ? -13.579 -5.920 6.216 1.00 97.19 74 PRO A N 1
ATOM 535 C CA . PRO A 1 74 ? -14.274 -6.555 7.343 1.00 97.19 74 PRO A CA 1
ATOM 536 C C . PRO A 1 74 ? -13.441 -6.652 8.632 1.00 97.19 74 PRO A C 1
ATOM 538 O O . PRO A 1 74 ? -14.003 -6.836 9.706 1.00 97.19 74 PRO A O 1
ATOM 541 N N . LYS A 1 75 ? -12.109 -6.551 8.540 1.00 97.06 75 LYS A N 1
ATOM 542 C CA . LYS A 1 75 ? -11.207 -6.512 9.697 1.00 97.06 75 LYS A CA 1
ATOM 543 C C . LYS A 1 75 ? -10.804 -5.097 10.114 1.00 97.06 75 LYS A C 1
ATOM 545 O O . LYS A 1 75 ? -10.158 -4.965 11.142 1.00 97.06 75 LYS A O 1
ATOM 550 N N . ALA A 1 76 ? -11.159 -4.057 9.356 1.00 96.25 76 ALA A N 1
ATOM 551 C CA . ALA A 1 76 ? -10.685 -2.691 9.586 1.00 96.25 76 ALA A CA 1
ATOM 552 C C . ALA A 1 76 ? -11.036 -2.172 10.985 1.00 96.25 76 ALA A C 1
ATOM 554 O O . ALA A 1 76 ? -10.178 -1.632 11.670 1.00 96.25 76 ALA A O 1
ATOM 555 N N . SER A 1 77 ? -12.263 -2.421 11.454 1.00 95.50 77 SER A N 1
ATOM 556 C CA . SER A 1 77 ? -12.721 -1.984 12.780 1.00 95.50 77 SER A CA 1
ATOM 557 C C . SER A 1 77 ? -12.057 -2.717 13.953 1.00 95.50 77 SER A C 1
ATOM 559 O O . SER A 1 77 ? -12.312 -2.370 15.100 1.00 95.50 77 SER A O 1
ATOM 561 N N . GLN A 1 78 ? -11.270 -3.763 13.683 1.00 95.62 78 GLN A N 1
ATOM 562 C CA . GLN A 1 78 ? -10.544 -4.540 14.693 1.00 95.62 78 GLN A CA 1
ATOM 563 C C . GLN A 1 78 ? -9.078 -4.102 14.819 1.00 95.62 78 GLN A C 1
ATOM 565 O O . GLN A 1 78 ? -8.369 -4.611 15.684 1.00 95.62 78 GLN A O 1
ATOM 570 N N . LEU A 1 79 ? -8.608 -3.211 13.942 1.00 94.69 79 LEU A N 1
ATOM 571 C CA . LEU A 1 79 ? -7.231 -2.728 13.945 1.00 94.69 79 LEU A CA 1
ATOM 572 C C . LEU A 1 79 ? -7.104 -1.510 14.859 1.00 94.69 79 LEU A C 1
ATOM 574 O O . LEU A 1 79 ? -8.036 -0.719 15.000 1.00 94.69 79 LEU A O 1
ATOM 578 N N . SER A 1 80 ? -5.931 -1.353 15.468 1.00 93.81 80 SER A N 1
ATOM 579 C CA . SER A 1 80 ? -5.606 -0.158 16.256 1.00 93.81 80 SER A CA 1
ATOM 580 C C . SER A 1 80 ? -5.209 1.016 15.357 1.00 93.81 80 SER A C 1
ATOM 582 O O . SER A 1 80 ? -5.282 2.176 15.761 1.00 93.81 80 SER A O 1
ATOM 584 N N . THR A 1 81 ? -4.777 0.716 14.133 1.00 91.69 81 THR A N 1
ATOM 585 C CA . THR A 1 81 ? -4.378 1.675 13.104 1.00 91.69 81 THR A CA 1
ATOM 586 C C . THR A 1 81 ? -5.395 1.740 11.971 1.00 91.69 81 THR A C 1
ATOM 588 O O . THR A 1 81 ? -5.989 0.735 11.587 1.00 91.69 81 THR A O 1
ATOM 591 N N . ASP A 1 82 ? -5.588 2.941 11.421 1.00 91.62 82 ASP A N 1
ATOM 592 C CA . ASP A 1 82 ? -6.460 3.155 10.266 1.00 91.62 82 ASP A CA 1
ATOM 593 C C . ASP A 1 82 ? -5.757 2.634 8.997 1.00 91.62 82 ASP A C 1
ATOM 595 O O . ASP A 1 82 ? -4.677 3.137 8.657 1.00 91.62 82 ASP A O 1
ATOM 599 N N . PRO A 1 83 ? -6.343 1.669 8.259 1.00 93.44 83 PRO A N 1
ATOM 600 C CA . PRO A 1 83 ? -5.796 1.211 6.980 1.00 93.44 83 PRO A CA 1
ATOM 601 C C . PRO A 1 83 ? -5.694 2.319 5.921 1.00 93.44 83 PRO A C 1
ATOM 603 O O . PRO A 1 83 ? -4.944 2.173 4.952 1.00 93.44 83 PRO A O 1
ATOM 606 N N . GLY A 1 84 ? -6.439 3.412 6.091 1.00 92.44 84 GLY A N 1
ATOM 607 C CA . GLY A 1 84 ? -6.439 4.569 5.212 1.00 92.44 84 GLY A CA 1
ATOM 608 C C . GLY A 1 84 ? -7.264 4.383 3.937 1.00 92.44 84 GLY A C 1
ATOM 609 O O . GLY A 1 84 ? -7.590 3.276 3.511 1.00 92.44 84 GLY A O 1
ATOM 610 N N . ASP A 1 85 ? -7.573 5.516 3.307 1.00 95.00 85 ASP A N 1
ATOM 611 C CA . ASP A 1 85 ? -8.356 5.610 2.073 1.00 95.00 85 ASP A CA 1
ATOM 612 C C . ASP A 1 85 ? -7.438 5.939 0.888 1.00 95.00 85 ASP A C 1
ATOM 614 O O . ASP A 1 85 ? -6.889 7.041 0.780 1.00 95.00 85 ASP A O 1
ATOM 618 N N . PHE A 1 86 ? -7.284 4.970 -0.012 1.00 96.19 86 PHE A N 1
ATOM 619 C CA . PHE A 1 86 ? -6.389 5.034 -1.167 1.00 96.19 86 PHE A CA 1
ATOM 620 C C . PHE A 1 86 ? -6.975 5.855 -2.316 1.00 96.19 86 PHE A C 1
ATOM 622 O O . PHE A 1 86 ? -6.282 6.161 -3.286 1.00 96.19 86 PHE A O 1
ATOM 629 N N . THR A 1 87 ? -8.237 6.270 -2.216 1.00 94.88 87 THR A N 1
ATOM 630 C CA . THR A 1 87 ? -8.878 7.142 -3.202 1.00 94.88 87 THR A CA 1
ATOM 631 C C . THR A 1 87 ? -8.503 8.615 -3.000 1.00 94.88 87 THR A C 1
ATOM 633 O O . THR A 1 87 ? -8.693 9.427 -3.913 1.00 94.88 87 THR A O 1
ATOM 636 N N . LYS A 1 88 ? -7.954 8.969 -1.824 1.00 94.06 88 LYS A N 1
ATOM 637 C CA . LYS A 1 88 ? -7.559 10.336 -1.453 1.00 94.06 88 LYS A CA 1
ATOM 638 C C . LYS A 1 88 ? -6.355 10.825 -2.251 1.00 94.06 88 LYS A C 1
ATOM 640 O O . LYS A 1 88 ? -5.380 10.103 -2.455 1.00 94.06 88 LYS A O 1
ATOM 645 N N . THR A 1 89 ? -6.373 12.113 -2.590 1.00 94.00 89 THR A N 1
ATOM 646 C CA . THR A 1 89 ? -5.250 12.794 -3.249 1.00 94.00 89 THR A CA 1
ATOM 647 C C . THR A 1 89 ? -3.954 12.655 -2.459 1.00 94.00 89 THR A C 1
ATOM 649 O O . THR A 1 89 ? -2.927 12.381 -3.061 1.00 94.00 89 THR A O 1
ATOM 652 N N . SER A 1 90 ? -3.997 12.762 -1.125 1.00 92.50 90 SER A N 1
ATOM 653 C CA . SER A 1 90 ? -2.805 12.635 -0.272 1.00 92.50 90 SER A CA 1
ATOM 654 C C . SER A 1 90 ? -2.078 11.299 -0.452 1.00 92.50 90 SER A C 1
ATOM 656 O O . SER A 1 90 ? -0.853 11.279 -0.538 1.00 92.50 90 SER A O 1
ATOM 658 N N . PHE A 1 91 ? -2.824 10.196 -0.571 1.00 95.06 91 PHE A N 1
ATOM 659 C CA . PHE A 1 91 ? -2.266 8.883 -0.894 1.00 95.06 91 PHE A CA 1
ATOM 660 C C . PHE A 1 91 ? -1.753 8.846 -2.339 1.00 95.06 91 PHE A C 1
ATOM 662 O O . PHE A 1 91 ? -0.633 8.416 -2.607 1.00 95.06 91 PHE A O 1
ATOM 669 N N . GLN A 1 92 ? -2.551 9.350 -3.284 1.00 95.69 92 GLN A N 1
ATOM 670 C CA . GLN A 1 92 ? -2.205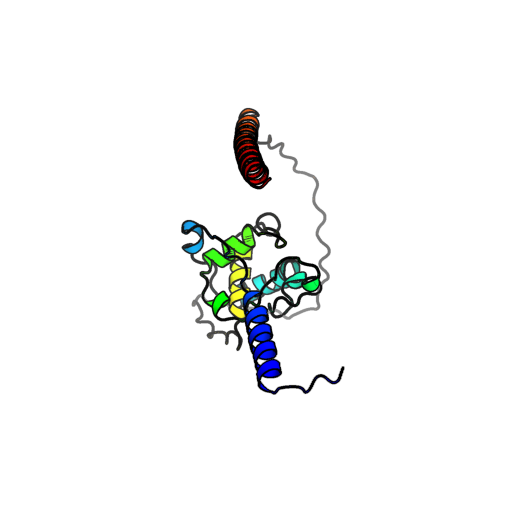 9.333 -4.706 1.00 95.69 92 GLN A CA 1
ATOM 671 C C . GLN A 1 92 ? -1.006 10.232 -5.062 1.00 95.69 92 GLN A C 1
ATOM 673 O O . GLN A 1 92 ? -0.385 10.023 -6.099 1.00 95.69 92 GLN A O 1
ATOM 678 N N . THR A 1 93 ? -0.622 11.181 -4.209 1.00 95.62 93 THR A N 1
ATOM 679 C CA . THR A 1 93 ? 0.589 12.000 -4.386 1.00 95.62 93 THR A CA 1
ATOM 680 C C . THR A 1 93 ? 1.866 11.365 -3.838 1.00 95.62 93 THR A C 1
ATOM 682 O O . THR A 1 93 ? 2.953 11.874 -4.103 1.00 95.62 93 THR A O 1
ATOM 685 N N . GLU A 1 94 ? 1.780 10.267 -3.081 1.00 96.31 94 GLU A N 1
ATOM 686 C CA . GLU A 1 94 ? 2.982 9.552 -2.641 1.00 96.31 94 GLU A CA 1
ATOM 687 C C . GLU A 1 94 ? 3.758 8.984 -3.835 1.00 96.31 94 GLU A C 1
ATOM 689 O O . GLU A 1 94 ? 3.183 8.753 -4.894 1.00 96.31 94 GLU A O 1
ATOM 694 N N . THR A 1 95 ? 5.061 8.726 -3.694 1.00 98.00 95 THR A N 1
ATOM 695 C CA . THR A 1 95 ? 5.844 8.094 -4.768 1.00 98.00 95 THR A CA 1
ATOM 696 C C . THR A 1 95 ? 5.588 6.588 -4.827 1.00 98.00 95 THR A C 1
ATOM 698 O O . THR A 1 95 ? 5.339 5.952 -3.804 1.00 98.00 95 THR A O 1
ATOM 701 N N . ASP A 1 96 ? 5.703 5.979 -6.012 1.00 98.12 96 ASP A N 1
ATOM 702 C CA . ASP A 1 96 ? 5.522 4.524 -6.151 1.00 98.12 96 ASP A CA 1
ATOM 703 C C . ASP A 1 96 ? 6.500 3.735 -5.271 1.00 98.12 96 ASP A C 1
ATOM 705 O O . ASP A 1 96 ? 6.118 2.747 -4.649 1.00 98.12 96 ASP A O 1
ATOM 709 N N . GLY A 1 97 ? 7.751 4.193 -5.168 1.00 98.38 97 GLY A N 1
ATOM 710 C CA . GLY A 1 97 ? 8.750 3.586 -4.294 1.00 98.38 97 GLY A CA 1
ATOM 711 C C . GLY A 1 97 ? 8.385 3.643 -2.810 1.00 98.38 97 GLY A C 1
ATOM 712 O O . GLY A 1 97 ? 8.657 2.691 -2.076 1.00 98.38 97 GLY A O 1
ATOM 713 N N . ALA A 1 98 ? 7.700 4.704 -2.369 1.00 98.31 98 ALA A N 1
ATOM 714 C CA . ALA A 1 98 ? 7.162 4.767 -1.015 1.00 98.31 98 ALA A CA 1
ATOM 715 C C . ALA A 1 98 ? 6.037 3.747 -0.805 1.00 98.31 98 ALA A C 1
ATOM 717 O O . ALA A 1 98 ? 6.069 3.011 0.180 1.00 98.31 98 ALA A O 1
ATOM 718 N N . LEU A 1 99 ? 5.097 3.639 -1.747 1.00 98.19 99 LEU A N 1
ATOM 719 C CA . LEU A 1 99 ? 4.009 2.658 -1.677 1.00 98.19 99 LEU A CA 1
ATOM 720 C C . LEU A 1 99 ? 4.530 1.214 -1.691 1.00 98.19 99 LEU A C 1
ATOM 722 O O . LEU A 1 99 ? 4.083 0.381 -0.898 1.00 98.19 99 LEU A O 1
ATOM 726 N N . PHE A 1 100 ? 5.527 0.927 -2.532 1.00 98.56 100 PHE A N 1
ATOM 727 C CA . PHE A 1 100 ? 6.209 -0.364 -2.554 1.00 98.56 100 PHE A CA 1
ATOM 728 C C . PHE A 1 100 ? 6.842 -0.676 -1.198 1.00 98.56 100 PHE A C 1
ATOM 730 O O . PHE A 1 100 ? 6.625 -1.755 -0.655 1.00 98.56 100 PHE A O 1
ATOM 737 N N . TYR A 1 101 ? 7.597 0.269 -0.629 1.00 98.38 101 TYR A N 1
ATOM 738 C CA . TYR A 1 101 ? 8.262 0.082 0.661 1.00 98.38 101 TYR A CA 1
ATOM 739 C C . TYR A 1 101 ? 7.262 -0.217 1.777 1.00 98.38 101 TYR A C 1
ATOM 741 O O . TYR A 1 101 ? 7.436 -1.185 2.514 1.00 98.38 101 TYR A O 1
ATOM 749 N N . LYS A 1 102 ? 6.183 0.570 1.862 1.00 97.81 102 LYS A N 1
ATOM 750 C CA . LYS A 1 102 ? 5.118 0.371 2.854 1.00 97.81 102 LYS A CA 1
ATOM 751 C C . LYS A 1 102 ? 4.482 -1.014 2.734 1.00 97.81 102 LYS A C 1
ATOM 753 O O . LYS A 1 102 ? 4.278 -1.683 3.740 1.00 97.81 102 LYS A O 1
ATOM 758 N N . THR A 1 103 ? 4.246 -1.472 1.505 1.00 98.00 103 THR A N 1
ATOM 759 C CA . THR A 1 103 ? 3.673 -2.799 1.227 1.00 98.00 103 THR A CA 1
ATOM 760 C C . THR A 1 103 ? 4.650 -3.931 1.551 1.00 98.00 103 THR A C 1
ATOM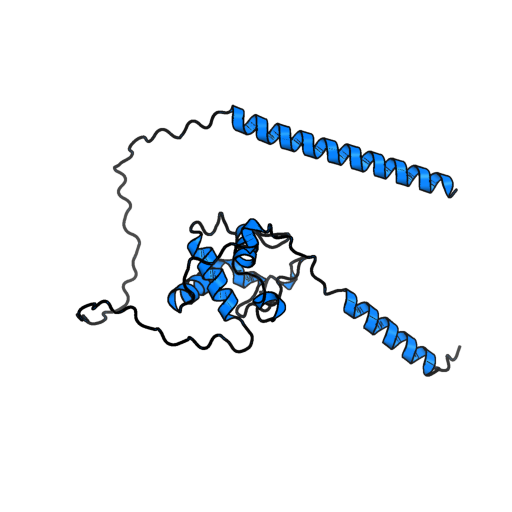 762 O O . THR A 1 103 ? 4.272 -4.955 2.115 1.00 98.00 103 THR A O 1
ATOM 765 N N . ALA A 1 104 ? 5.924 -3.769 1.199 1.00 97.69 104 ALA A N 1
ATOM 766 C CA . ALA A 1 104 ? 6.934 -4.801 1.388 1.00 97.69 104 ALA A CA 1
ATOM 767 C C . ALA A 1 104 ? 7.298 -4.996 2.867 1.00 97.69 104 ALA A C 1
ATOM 769 O O . ALA A 1 104 ? 7.412 -6.139 3.317 1.00 97.69 104 ALA A O 1
ATOM 770 N N . GLU A 1 105 ? 7.462 -3.897 3.607 1.00 97.44 105 GLU A N 1
ATOM 771 C CA . GLU A 1 105 ? 7.942 -3.913 4.992 1.00 97.44 105 GLU A CA 1
ATOM 772 C C . GLU A 1 105 ? 6.813 -3.998 6.023 1.00 97.44 105 GLU A C 1
ATOM 774 O O . GLU A 1 105 ? 6.979 -4.673 7.038 1.00 97.44 105 GLU A O 1
ATOM 779 N N . GLY A 1 106 ? 5.655 -3.385 5.756 1.00 96.62 106 GLY A N 1
ATOM 780 C CA . GLY A 1 106 ? 4.580 -3.269 6.742 1.00 96.62 106 GLY A CA 1
ATOM 781 C C . GLY A 1 106 ? 4.939 -2.347 7.914 1.00 96.62 106 GLY A C 1
ATOM 782 O O . GLY A 1 106 ? 6.068 -1.862 8.039 1.00 96.62 106 GLY A O 1
ATOM 783 N N . ARG A 1 107 ? 3.948 -2.055 8.758 1.00 95.31 107 ARG A N 1
ATOM 784 C CA . ARG A 1 107 ? 4.084 -1.270 9.991 1.00 95.31 107 ARG A CA 1
ATOM 785 C C . ARG A 1 107 ? 2.838 -1.454 10.855 1.00 95.31 107 ARG A C 1
ATOM 787 O O . ARG A 1 107 ? 1.731 -1.471 10.322 1.00 95.31 107 ARG A O 1
ATOM 794 N N . ASP A 1 108 ? 3.027 -1.495 12.171 1.00 94.81 108 ASP A N 1
ATOM 795 C CA . ASP A 1 108 ? 1.949 -1.624 13.157 1.00 94.81 108 ASP A CA 1
ATOM 796 C C . ASP A 1 108 ? 1.067 -2.852 12.848 1.00 94.81 108 ASP A C 1
ATOM 798 O O . ASP A 1 108 ? 1.595 -3.961 12.749 1.00 94.81 108 ASP A O 1
ATOM 802 N N . ASP A 1 109 ? -0.244 -2.676 12.650 1.00 95.75 109 ASP A N 1
ATOM 803 C CA . ASP A 1 109 ? -1.158 -3.778 12.325 1.00 95.75 109 ASP A CA 1
ATOM 804 C C . ASP A 1 109 ? -1.010 -4.299 10.881 1.00 95.75 109 ASP A C 1
ATOM 806 O O . ASP A 1 109 ? -1.501 -5.384 10.554 1.00 95.75 109 ASP A O 1
ATOM 810 N N . MET A 1 110 ? -0.357 -3.541 9.989 1.00 97.38 110 MET A N 1
ATOM 811 C CA . MET A 1 110 ? -0.142 -3.950 8.601 1.00 97.38 110 MET A CA 1
ATOM 812 C C . MET A 1 110 ? 1.104 -4.847 8.502 1.00 97.38 110 MET A C 1
ATOM 814 O O . MET A 1 110 ? 2.222 -4.358 8.689 1.00 97.38 110 MET A O 1
ATOM 818 N N . PRO A 1 111 ? 0.967 -6.138 8.143 1.00 96.69 111 PRO A N 1
ATOM 819 C CA . PRO A 1 111 ? 2.116 -7.020 7.988 1.00 96.69 111 PRO A CA 1
ATOM 820 C C . PRO A 1 111 ? 2.938 -6.651 6.747 1.00 96.69 111 PRO A C 1
ATOM 822 O O . PRO A 1 111 ? 2.410 -6.146 5.757 1.00 96.69 111 PRO A O 1
ATOM 825 N N . GLY A 1 112 ? 4.231 -6.971 6.770 1.00 97.31 112 GLY A N 1
ATOM 826 C CA . GLY A 1 112 ? 5.074 -6.914 5.577 1.00 97.31 112 GLY A CA 1
ATOM 827 C C . GLY A 1 112 ? 4.800 -8.083 4.630 1.00 97.31 112 GLY A C 1
ATOM 828 O O . GLY A 1 112 ? 4.652 -9.230 5.064 1.00 97.31 112 GLY A O 1
ATOM 829 N N . PHE A 1 113 ? 4.760 -7.812 3.324 1.00 97.56 113 PHE A N 1
ATOM 830 C CA . PHE A 1 113 ? 4.404 -8.814 2.313 1.00 97.56 113 PHE A CA 1
ATOM 831 C C . PHE A 1 113 ? 5.585 -9.398 1.533 1.00 97.56 113 PHE A C 1
ATOM 833 O O . PHE A 1 113 ? 5.377 -10.338 0.768 1.00 97.56 113 PHE A O 1
ATOM 840 N N . LYS A 1 114 ? 6.826 -8.947 1.763 1.00 94.00 114 LYS A N 1
ATOM 841 C CA . LYS A 1 114 ? 8.019 -9.440 1.039 1.00 94.00 114 LYS A CA 1
ATOM 842 C C . LYS A 1 114 ? 8.255 -10.956 1.118 1.00 94.00 114 LYS A C 1
ATOM 844 O O . LYS A 1 114 ? 8.866 -11.528 0.227 1.00 94.00 114 LYS A O 1
ATOM 849 N N . THR A 1 115 ? 7.779 -11.614 2.177 1.00 92.88 115 THR A N 1
ATOM 850 C CA . THR A 1 115 ? 7.897 -13.074 2.351 1.00 92.88 115 THR A CA 1
ATOM 851 C C . THR A 1 115 ? 6.688 -13.846 1.825 1.00 92.88 115 THR A C 1
ATOM 853 O O . THR A 1 115 ? 6.786 -15.046 1.591 1.00 92.88 115 THR A O 1
ATOM 856 N N . LYS A 1 116 ? 5.542 -13.174 1.648 1.00 95.25 116 LYS A N 1
ATOM 857 C CA . LYS A 1 116 ? 4.290 -13.774 1.156 1.00 95.25 116 LYS A CA 1
ATOM 858 C C . LYS A 1 116 ? 4.132 -13.611 -0.355 1.00 95.25 116 LYS A C 1
ATOM 860 O O . LYS A 1 116 ? 3.540 -14.468 -0.997 1.00 95.25 116 LYS A O 1
ATOM 865 N N . ILE A 1 117 ? 4.676 -12.529 -0.904 1.00 96.06 117 ILE A N 1
ATOM 866 C CA . ILE A 1 117 ? 4.709 -12.214 -2.330 1.00 96.06 117 ILE A CA 1
ATOM 867 C C . ILE A 1 117 ? 6.178 -12.258 -2.751 1.00 96.06 117 ILE A C 1
ATOM 869 O O . ILE A 1 117 ? 6.912 -11.285 -2.589 1.00 96.06 117 ILE A O 1
ATOM 873 N N . ALA A 1 118 ? 6.622 -13.424 -3.225 1.00 90.94 118 ALA A N 1
ATOM 874 C CA . ALA A 1 118 ? 8.039 -13.698 -3.469 1.00 90.94 118 ALA A CA 1
ATOM 875 C C . ALA A 1 118 ? 8.635 -12.858 -4.613 1.00 90.94 118 ALA A C 1
ATOM 877 O O . ALA A 1 118 ? 9.822 -12.536 -4.598 1.00 90.94 118 ALA A O 1
ATOM 878 N N . ASN A 1 119 ? 7.824 -12.500 -5.610 1.00 95.75 119 ASN A N 1
ATOM 879 C CA . ASN A 1 119 ? 8.262 -11.697 -6.742 1.00 95.75 119 ASN A CA 1
ATOM 880 C C . ASN A 1 119 ? 8.044 -10.204 -6.463 1.00 95.75 119 ASN A C 1
ATOM 882 O O . ASN A 1 119 ? 6.918 -9.748 -6.279 1.00 95.75 119 ASN A O 1
ATOM 886 N N . ALA A 1 120 ? 9.113 -9.409 -6.500 1.00 96.62 120 ALA A N 1
ATOM 887 C CA . ALA A 1 120 ? 9.011 -7.962 -6.316 1.00 96.62 120 ALA A CA 1
ATOM 888 C C . ALA A 1 120 ? 8.121 -7.288 -7.380 1.00 96.62 120 ALA A C 1
ATOM 890 O O . ALA A 1 120 ? 7.436 -6.315 -7.070 1.00 96.62 120 ALA A O 1
ATOM 891 N N . ASN A 1 121 ? 8.074 -7.813 -8.610 1.00 97.94 121 ASN A N 1
ATOM 892 C CA . ASN A 1 121 ? 7.213 -7.268 -9.664 1.00 97.94 121 ASN A CA 1
ATOM 893 C C . ASN A 1 121 ? 5.719 -7.403 -9.335 1.00 97.94 121 ASN A C 1
ATOM 895 O O . ASN A 1 121 ? 4.923 -6.582 -9.782 1.00 97.94 121 ASN A O 1
ATOM 899 N N . ASP A 1 122 ? 5.339 -8.364 -8.496 1.00 98.31 122 ASP A N 1
ATOM 900 C CA . ASP A 1 122 ? 3.954 -8.543 -8.057 1.00 98.31 122 ASP A CA 1
ATOM 901 C C . ASP A 1 122 ? 3.553 -7.473 -7.026 1.00 98.31 122 ASP A C 1
ATOM 903 O O . ASP A 1 122 ? 2.443 -6.940 -7.068 1.00 98.31 122 ASP A O 1
ATOM 907 N N . ILE A 1 123 ? 4.480 -7.062 -6.152 1.00 98.31 123 ILE A N 1
ATOM 908 C CA . ILE A 1 123 ? 4.275 -5.910 -5.256 1.00 98.31 123 ILE A CA 1
ATOM 909 C C . ILE A 1 123 ? 4.201 -4.608 -6.070 1.00 98.31 123 ILE A C 1
ATOM 911 O O . ILE A 1 123 ? 3.382 -3.734 -5.790 1.00 98.31 123 ILE A O 1
ATOM 915 N N . TRP A 1 124 ? 4.999 -4.479 -7.128 1.00 98.56 124 TRP A N 1
ATOM 916 C CA . TRP A 1 124 ? 4.896 -3.353 -8.058 1.00 98.56 124 TRP A CA 1
ATOM 917 C C . TRP A 1 124 ? 3.572 -3.329 -8.840 1.00 98.56 124 TRP A C 1
ATOM 919 O O . TRP A 1 124 ? 2.986 -2.263 -9.035 1.00 98.56 124 TRP A O 1
ATOM 929 N N . ALA A 1 125 ? 3.052 -4.492 -9.233 1.00 98.56 125 ALA A N 1
ATOM 930 C CA . ALA A 1 125 ? 1.724 -4.622 -9.828 1.00 98.56 125 ALA A CA 1
ATOM 931 C C . ALA A 1 125 ? 0.609 -4.238 -8.833 1.00 98.56 125 ALA A C 1
ATOM 933 O O . ALA A 1 125 ? -0.356 -3.572 -9.210 1.00 98.56 125 ALA A O 1
ATOM 934 N N . LEU A 1 126 ? 0.762 -4.570 -7.545 1.00 98.38 126 LEU A N 1
ATOM 935 C CA . LEU A 1 126 ? -0.111 -4.072 -6.476 1.00 98.38 126 LEU A CA 1
ATOM 936 C C . LEU A 1 126 ? -0.107 -2.541 -6.400 1.00 98.38 126 LEU A C 1
ATOM 938 O O . LEU A 1 126 ? -1.177 -1.947 -6.286 1.00 98.38 126 LEU A O 1
ATOM 942 N N . VAL A 1 127 ? 1.060 -1.893 -6.506 1.00 98.44 127 VAL A N 1
ATOM 943 C CA . VAL A 1 127 ? 1.148 -0.420 -6.556 1.00 98.44 127 VAL A CA 1
ATOM 944 C C . VAL A 1 127 ? 0.368 0.126 -7.754 1.00 98.44 127 VAL A C 1
ATOM 946 O O . VAL A 1 127 ? -0.435 1.041 -7.582 1.00 98.44 127 VAL A O 1
ATOM 949 N N . ASN A 1 128 ? 0.499 -0.481 -8.937 1.00 98.38 128 ASN A N 1
ATOM 950 C CA . ASN A 1 128 ? -0.293 -0.103 -10.115 1.00 98.38 128 ASN A CA 1
ATOM 951 C C . ASN A 1 128 ? -1.805 -0.248 -9.877 1.00 98.38 128 ASN A C 1
ATOM 953 O O . ASN A 1 128 ? -2.578 0.641 -10.240 1.00 98.38 128 ASN A O 1
ATOM 957 N N . TYR A 1 129 ? -2.238 -1.316 -9.204 1.00 98.19 129 TYR A N 1
ATOM 958 C CA . TYR A 1 129 ? -3.635 -1.453 -8.796 1.00 98.19 129 TYR A CA 1
ATOM 959 C C . TYR A 1 129 ? -4.056 -0.363 -7.798 1.00 98.19 129 TYR A C 1
ATOM 961 O O . TYR A 1 129 ? -5.109 0.238 -7.979 1.00 98.19 129 TYR A O 1
ATOM 969 N N . MET A 1 130 ? -3.237 -0.017 -6.803 1.00 97.62 130 MET A N 1
ATOM 970 C CA . MET A 1 130 ? -3.538 1.078 -5.867 1.00 97.62 130 MET A CA 1
ATOM 971 C C . MET A 1 130 ? -3.685 2.438 -6.572 1.00 97.62 130 MET A C 1
ATOM 973 O O . MET A 1 130 ? -4.559 3.229 -6.213 1.00 97.62 130 MET A O 1
ATOM 977 N N . ARG A 1 131 ? -2.898 2.703 -7.625 1.00 96.69 131 ARG A N 1
ATOM 978 C CA . ARG A 1 131 ? -3.070 3.896 -8.481 1.00 96.69 131 ARG A CA 1
ATOM 979 C C . ARG A 1 131 ? -4.409 3.917 -9.209 1.00 96.69 131 ARG A C 1
ATOM 981 O O . ARG A 1 131 ? -4.969 4.987 -9.445 1.00 96.69 131 ARG A O 1
ATOM 988 N N . SER A 1 132 ? -4.948 2.743 -9.533 1.00 95.44 132 SER A N 1
ATOM 989 C CA . SER A 1 132 ? -6.243 2.633 -10.206 1.00 95.44 132 SER A CA 1
ATOM 990 C C . SER A 1 132 ? -7.434 3.055 -9.340 1.00 95.44 132 SER A C 1
ATOM 992 O O . SER A 1 132 ? -8.481 3.406 -9.881 1.00 95.44 132 SER A O 1
ATOM 994 N N . LEU A 1 133 ? -7.266 3.075 -8.010 1.00 94.00 133 LEU A N 1
ATOM 995 C CA . LEU A 1 133 ? -8.333 3.326 -7.034 1.00 94.00 133 LEU A CA 1
ATOM 996 C C . LEU A 1 133 ? -8.664 4.812 -6.823 1.00 94.00 133 LEU A C 1
ATOM 998 O O . LEU A 1 133 ? -9.532 5.130 -6.017 1.00 94.00 133 LEU A O 1
ATOM 1002 N N . LYS A 1 134 ? -8.008 5.747 -7.522 1.00 88.50 134 LYS A N 1
ATOM 1003 C CA . LYS A 1 134 ? -8.306 7.187 -7.410 1.00 88.50 134 LYS A CA 1
ATOM 1004 C C . LYS A 1 134 ? -9.805 7.484 -7.601 1.00 88.50 134 LYS A C 1
ATOM 1006 O O . LYS A 1 134 ? -10.475 6.835 -8.410 1.00 88.50 134 LYS A O 1
ATOM 1011 N N . LYS A 1 135 ? -10.340 8.502 -6.911 1.00 72.62 135 LYS A N 1
ATOM 1012 C CA . LYS A 1 135 ? -11.711 8.988 -7.170 1.00 72.62 135 LYS A CA 1
ATOM 1013 C C . LYS A 1 135 ? -11.871 9.315 -8.663 1.00 72.62 135 LYS A C 1
ATOM 1015 O O . LYS A 1 135 ? -11.124 10.129 -9.196 1.00 72.62 135 LYS A O 1
ATOM 1020 N N . GLY A 1 136 ? -12.825 8.654 -9.320 1.00 60.41 136 GLY A N 1
ATOM 1021 C CA . GLY A 1 136 ? -13.066 8.762 -10.766 1.00 60.41 136 GLY A CA 1
ATOM 1022 C C . GLY A 1 136 ? -12.503 7.614 -11.612 1.00 60.41 136 GLY A C 1
ATOM 1023 O O . GLY A 1 136 ? -12.791 7.573 -12.802 1.00 60.41 136 GLY A O 1
ATOM 1024 N N . GLY A 1 137 ? -11.763 6.669 -11.014 1.00 53.31 137 GLY A N 1
ATOM 1025 C CA . GLY A 1 137 ? -11.124 5.559 -11.725 1.00 53.31 137 GLY A CA 1
ATOM 1026 C C . GLY A 1 137 ? -10.024 6.035 -12.680 1.00 53.31 137 GLY A C 1
ATOM 1027 O O . GLY A 1 137 ? -9.959 7.192 -13.093 1.00 53.31 137 GLY A O 1
ATOM 1028 N N . ILE A 1 138 ? -9.089 5.160 -13.031 1.00 45.94 138 ILE A N 1
ATOM 1029 C CA . ILE A 1 138 ? -8.304 5.373 -14.251 1.00 45.94 138 ILE A CA 1
ATOM 1030 C C . ILE A 1 138 ? -9.186 5.003 -15.439 1.00 45.94 138 ILE A C 1
ATOM 1032 O O . ILE A 1 138 ? -9.576 3.849 -15.587 1.00 45.94 138 ILE A O 1
ATOM 1036 N N . THR A 1 139 ? -9.489 5.972 -16.298 1.00 38.88 139 THR A N 1
ATOM 1037 C CA . THR A 1 139 ? -9.791 5.663 -17.694 1.00 38.88 139 THR A CA 1
ATOM 1038 C C . THR A 1 139 ? -8.522 5.026 -18.260 1.00 38.88 139 THR A C 1
ATOM 1040 O O . THR A 1 139 ? -7.470 5.671 -18.186 1.00 38.88 139 THR A O 1
ATOM 1043 N N . PRO A 1 140 ? -8.559 3.776 -18.749 1.00 42.19 140 PRO A N 1
ATOM 1044 C CA . PRO A 1 140 ? -7.407 3.180 -19.405 1.00 42.19 140 PRO A CA 1
ATOM 1045 C C . PRO A 1 140 ? -7.017 4.099 -20.561 1.00 42.19 140 PRO A C 1
ATOM 1047 O O . PRO A 1 140 ? -7.817 4.333 -21.468 1.00 42.19 140 PRO A O 1
ATOM 1050 N N . THR A 1 141 ? -5.821 4.683 -20.522 1.00 37.03 141 THR A N 1
ATOM 1051 C CA . THR A 1 141 ? -5.242 5.248 -21.738 1.00 37.03 141 THR A CA 1
ATOM 1052 C C . THR A 1 141 ? -5.060 4.086 -22.695 1.00 37.03 141 THR A C 1
ATOM 1054 O O . THR A 1 141 ? -4.356 3.129 -22.369 1.00 37.03 141 THR A O 1
ATOM 1057 N N . THR A 1 142 ? -5.761 4.171 -23.824 1.00 30.94 142 THR A N 1
ATOM 1058 C CA . THR A 1 142 ? -5.741 3.241 -24.950 1.00 30.94 142 THR A CA 1
ATOM 1059 C C . THR A 1 142 ? -4.360 2.607 -25.130 1.00 30.94 142 THR A C 1
ATOM 1061 O O . THR A 1 142 ? -3.366 3.339 -25.141 1.00 30.94 142 THR A O 1
ATOM 1064 N N . PRO A 1 143 ? -4.266 1.275 -25.279 1.00 40.84 143 PRO A N 1
ATOM 1065 C CA . PRO A 1 143 ? -2.994 0.608 -25.495 1.00 40.84 143 PRO A CA 1
ATOM 1066 C C . PRO A 1 143 ? -2.338 1.144 -26.770 1.00 40.84 143 PRO A C 1
ATOM 1068 O O . PRO A 1 143 ? -2.805 0.884 -27.877 1.00 40.84 143 PRO A O 1
ATOM 1071 N N . THR A 1 144 ? -1.231 1.875 -26.630 1.00 34.38 144 THR A N 1
ATOM 1072 C CA . THR A 1 144 ? -0.304 2.066 -27.744 1.00 34.38 144 THR A CA 1
ATOM 1073 C C . THR A 1 144 ? 0.441 0.751 -27.918 1.00 34.38 144 THR A C 1
ATOM 1075 O O . THR A 1 144 ? 1.372 0.436 -27.180 1.00 34.38 144 THR A O 1
ATOM 1078 N N . THR A 1 145 ? -0.049 -0.045 -28.862 1.00 28.44 145 THR A N 1
ATOM 1079 C CA . THR A 1 145 ? 0.551 -1.271 -29.380 1.00 28.44 145 THR A CA 1
ATOM 1080 C C . THR A 1 145 ? 2.064 -1.121 -29.579 1.00 28.44 145 THR A C 1
ATOM 1082 O O . THR A 1 145 ? 2.485 -0.307 -30.402 1.00 28.44 145 THR A O 1
ATOM 1085 N N . PRO A 1 146 ? 2.912 -1.932 -28.923 1.00 41.66 146 PRO A N 1
ATOM 1086 C CA . PRO A 1 146 ? 4.219 -2.260 -29.463 1.00 41.66 146 PRO A CA 1
ATOM 1087 C C . PRO A 1 146 ? 3.989 -3.201 -30.647 1.00 41.66 146 PRO A C 1
ATOM 1089 O O . PRO A 1 146 ? 3.565 -4.345 -30.484 1.00 41.66 146 PRO A O 1
ATOM 1092 N N . THR A 1 147 ? 4.206 -2.690 -31.854 1.00 38.75 147 THR A N 1
ATOM 1093 C CA . THR A 1 147 ? 4.141 -3.450 -33.101 1.00 38.75 147 THR A CA 1
ATOM 1094 C C . THR A 1 147 ? 5.148 -4.596 -33.059 1.00 38.75 147 THR A C 1
ATOM 1096 O O . THR A 1 147 ? 6.352 -4.401 -33.210 1.00 38.75 147 THR A O 1
ATOM 1099 N N . THR A 1 148 ? 4.666 -5.821 -32.884 1.00 33.84 148 THR A N 1
ATOM 1100 C CA . THR A 1 148 ? 5.341 -7.025 -33.375 1.00 33.84 148 THR A CA 1
ATOM 1101 C C . THR A 1 148 ? 4.254 -8.002 -33.834 1.00 33.84 148 THR A C 1
ATOM 1103 O O . THR A 1 148 ? 3.316 -8.253 -33.078 1.00 33.84 148 THR A O 1
ATOM 1106 N N . PRO A 1 149 ? 4.305 -8.506 -35.079 1.00 37.81 149 PRO A N 1
ATOM 1107 C CA . PRO A 1 149 ? 3.204 -9.259 -35.664 1.00 37.81 149 PRO A CA 1
ATOM 1108 C C . PRO A 1 149 ? 3.143 -10.665 -35.061 1.00 37.81 149 PRO A C 1
ATOM 1110 O O . PRO A 1 149 ? 3.988 -11.511 -35.353 1.00 37.81 149 PRO A O 1
ATOM 1113 N N . VAL A 1 150 ? 2.123 -10.938 -34.247 1.00 42.66 150 VAL A N 1
ATOM 1114 C CA . VAL A 1 150 ? 1.729 -12.313 -33.923 1.00 42.66 150 VAL A CA 1
ATOM 1115 C C . VAL A 1 150 ? 0.727 -12.739 -34.986 1.00 42.66 150 VAL A C 1
ATOM 1117 O O . VAL A 1 150 ? -0.369 -12.197 -35.068 1.00 42.66 150 VAL A O 1
ATOM 1120 N N . LYS A 1 151 ? 1.148 -13.672 -35.844 1.00 34.97 151 LYS A N 1
ATOM 1121 C CA . LYS A 1 151 ? 0.298 -14.292 -36.861 1.00 34.97 151 LYS A CA 1
ATOM 1122 C C . LYS A 1 151 ? -0.898 -14.968 -36.197 1.00 34.97 151 LYS A C 1
ATOM 1124 O O . LYS A 1 151 ? -0.735 -15.790 -35.296 1.00 34.97 151 LYS A O 1
ATOM 1129 N N . ASP A 1 152 ? -2.074 -14.640 -36.710 1.00 41.34 152 ASP A N 1
ATOM 1130 C CA . ASP A 1 152 ? -3.346 -15.249 -36.368 1.00 41.34 152 ASP A CA 1
ATOM 1131 C C . ASP A 1 152 ? -3.327 -16.759 -36.612 1.00 41.34 152 ASP A C 1
ATOM 1133 O O . ASP A 1 152 ? -3.110 -17.244 -37.723 1.00 41.34 152 ASP A O 1
ATOM 1137 N N . THR A 1 153 ? -3.629 -17.530 -35.574 1.00 36.88 153 THR A N 1
ATOM 1138 C CA . THR A 1 153 ? -4.298 -18.822 -35.743 1.00 36.88 153 THR A CA 1
ATOM 1139 C C . THR A 1 153 ? -5.223 -19.037 -34.554 1.00 36.88 153 THR A C 1
ATOM 1141 O O . THR A 1 153 ? -4.884 -19.679 -33.563 1.00 36.88 153 THR A O 1
ATOM 1144 N N . VAL A 1 154 ? -6.419 -18.460 -34.649 1.00 40.84 154 VAL A N 1
ATOM 1145 C CA . VAL A 1 154 ? -7.530 -18.752 -33.743 1.00 40.84 154 VAL A CA 1
ATOM 1146 C C . VAL A 1 154 ? -7.973 -20.196 -33.991 1.00 40.84 154 VAL A C 1
ATOM 1148 O O . VAL A 1 154 ? -8.584 -20.497 -35.016 1.00 40.84 154 VAL A O 1
ATOM 1151 N N . LYS A 1 155 ? -7.699 -21.104 -33.048 1.00 39.59 155 LYS A N 1
ATOM 1152 C CA . LYS A 1 155 ? -8.439 -22.366 -32.929 1.00 39.59 155 LYS A CA 1
ATOM 1153 C C . LYS A 1 155 ? -9.404 -22.277 -31.748 1.00 39.59 155 LYS A C 1
ATOM 1155 O O . LYS A 1 155 ? -8.995 -22.215 -30.597 1.00 39.59 155 LYS A O 1
ATOM 1160 N N . LYS A 1 156 ? -10.685 -22.222 -32.122 1.00 36.28 156 LYS A N 1
ATOM 1161 C CA . LYS A 1 156 ? -11.909 -22.675 -31.443 1.00 36.28 156 LYS A CA 1
ATOM 1162 C C . LYS A 1 156 ? -11.772 -23.031 -29.952 1.00 36.28 156 LYS A C 1
ATOM 1164 O O . LYS A 1 156 ? -11.177 -24.040 -29.592 1.00 36.28 156 LYS A O 1
ATOM 1169 N N . VAL A 1 157 ? -12.427 -22.221 -29.121 1.00 41.75 157 VAL A N 1
ATOM 1170 C CA . VAL A 1 157 ? -12.692 -22.475 -27.700 1.00 41.75 157 VAL A CA 1
ATOM 1171 C C . VAL A 1 157 ? -13.502 -23.766 -27.549 1.00 41.75 157 VAL A C 1
ATOM 1173 O O . VAL A 1 157 ? -14.642 -23.845 -28.006 1.00 41.75 157 VAL A O 1
ATOM 1176 N N . GLU A 1 158 ? -12.920 -24.754 -26.875 1.00 42.91 158 GLU A N 1
ATOM 1177 C CA . GLU A 1 158 ? -13.634 -25.873 -26.259 1.00 42.91 158 GLU A CA 1
ATOM 1178 C C . GLU A 1 158 ? -13.629 -25.709 -24.729 1.00 42.91 158 GLU A C 1
ATOM 1180 O O . GLU A 1 158 ? -12.772 -25.032 -24.161 1.00 42.91 158 GLU A O 1
ATOM 1185 N N . LYS A 1 159 ? -14.671 -26.261 -24.095 1.00 40.59 159 LYS A N 1
ATOM 1186 C CA . LYS A 1 159 ? -15.106 -26.097 -22.692 1.00 40.59 159 LYS A CA 1
ATOM 1187 C C . LYS A 1 159 ? -13.987 -26.176 -21.628 1.00 40.59 159 LYS A C 1
ATOM 1189 O O . LYS A 1 159 ? -12.984 -26.851 -21.840 1.00 40.59 159 LYS A O 1
ATOM 1194 N N . PRO A 1 160 ? -14.188 -25.556 -20.441 1.00 43.47 160 PRO A N 1
ATOM 1195 C CA . PRO A 1 160 ? -13.162 -25.458 -19.406 1.00 43.47 160 PRO A CA 1
ATOM 1196 C C . PRO A 1 160 ? -12.793 -26.841 -18.860 1.00 43.47 160 PRO A C 1
ATOM 1198 O O . PRO A 1 160 ? -13.605 -27.515 -18.226 1.00 43.47 160 PRO A O 1
ATOM 1201 N N . VAL A 1 161 ? -11.546 -27.247 -19.097 1.00 39.41 161 VAL A N 1
ATOM 1202 C CA . VAL A 1 161 ? -10.942 -28.426 -18.479 1.00 39.41 161 VAL A CA 1
ATOM 1203 C C . VAL A 1 161 ? -10.486 -28.041 -17.076 1.00 39.41 161 VAL A C 1
ATOM 1205 O O . VAL A 1 161 ? -9.635 -27.172 -16.896 1.00 39.41 161 VAL A O 1
ATOM 1208 N N . VAL A 1 162 ? -11.069 -28.703 -16.078 1.00 43.12 162 VAL A N 1
ATOM 1209 C CA . VAL A 1 162 ? -10.549 -28.756 -14.710 1.00 43.12 162 VAL A CA 1
ATOM 1210 C C . VAL A 1 162 ? -9.146 -29.353 -14.785 1.00 43.12 162 VAL A C 1
ATOM 1212 O O . VAL A 1 162 ? -8.986 -30.548 -15.022 1.00 43.12 162 VAL A O 1
ATOM 1215 N N . VAL A 1 163 ? -8.120 -28.521 -14.624 1.00 45.91 163 VAL A N 1
ATOM 1216 C CA . VAL A 1 163 ? -6.740 -29.001 -14.567 1.00 45.91 163 VAL A CA 1
ATOM 1217 C C . VAL A 1 163 ? -6.472 -29.464 -13.140 1.00 45.91 163 VAL A C 1
ATOM 1219 O O . VAL A 1 163 ? -6.167 -28.667 -12.255 1.00 45.91 163 VAL A O 1
ATOM 1222 N N . THR A 1 164 ? -6.601 -30.766 -12.897 1.00 42.66 164 THR A N 1
ATOM 1223 C CA . THR A 1 164 ? -5.937 -31.403 -11.756 1.00 42.66 164 THR A CA 1
ATOM 1224 C C . THR A 1 164 ? -4.418 -31.314 -11.951 1.00 42.66 164 THR A C 1
ATOM 1226 O O . THR A 1 164 ? -3.944 -31.578 -13.061 1.00 42.66 164 THR A O 1
ATOM 1229 N N . PRO A 1 165 ? -3.640 -30.945 -10.916 1.00 46.00 165 PRO A N 1
ATOM 1230 C CA . PRO A 1 165 ? -2.191 -30.805 -11.031 1.00 46.00 165 PRO A CA 1
ATOM 1231 C C . PRO A 1 165 ? -1.519 -32.144 -11.397 1.00 46.00 165 PRO A C 1
ATOM 1233 O O . PRO A 1 165 ? -1.972 -33.199 -10.946 1.00 46.00 165 PRO A O 1
ATOM 1236 N N . PRO A 1 166 ? -0.442 -32.127 -12.207 1.00 46.38 166 PRO A N 1
ATOM 1237 C CA . PRO A 1 166 ? 0.238 -33.340 -12.651 1.00 46.38 166 PRO A CA 1
ATOM 1238 C C . PRO A 1 166 ? 0.950 -34.061 -11.491 1.00 46.38 166 PRO A C 1
ATOM 1240 O O . PRO A 1 166 ? 1.425 -33.408 -10.556 1.00 46.38 166 PRO A O 1
ATOM 1243 N N . PRO A 1 167 ? 1.085 -35.402 -11.548 1.00 42.12 167 PRO A N 1
ATOM 1244 C CA . PRO A 1 167 ? 1.809 -36.156 -10.536 1.00 42.12 167 PRO A CA 1
ATOM 1245 C C . PRO A 1 167 ? 3.303 -35.809 -10.588 1.00 42.12 167 PRO A C 1
ATOM 1247 O O . PRO A 1 167 ? 3.972 -35.975 -11.611 1.00 42.12 167 PRO A O 1
ATOM 1250 N N . VAL A 1 168 ? 3.826 -35.326 -9.462 1.00 43.41 168 VAL A N 1
ATOM 1251 C CA . VAL A 1 168 ? 5.251 -35.043 -9.262 1.00 43.41 168 VAL A CA 1
ATOM 1252 C C . VAL A 1 168 ? 6.039 -36.352 -9.378 1.00 43.41 168 VAL A C 1
ATOM 1254 O O . VAL A 1 168 ? 5.878 -37.254 -8.554 1.00 43.41 168 VAL A O 1
ATOM 1257 N N . LYS A 1 169 ? 6.904 -36.462 -10.393 1.00 42.44 169 LYS A N 1
ATOM 1258 C CA . LYS A 1 169 ? 7.869 -37.566 -10.514 1.00 42.44 169 LYS A CA 1
ATOM 1259 C C . LYS A 1 169 ? 8.911 -37.454 -9.394 1.00 42.44 169 LYS A C 1
ATOM 1261 O O . LYS A 1 169 ? 9.518 -36.400 -9.224 1.00 42.44 169 LYS A O 1
ATOM 1266 N N . LYS A 1 170 ? 9.116 -38.537 -8.639 1.00 44.59 170 LYS A N 1
ATOM 1267 C CA . LYS A 1 170 ? 9.989 -38.605 -7.451 1.00 44.59 170 LYS A CA 1
ATOM 1268 C C . LYS A 1 170 ? 11.460 -38.938 -7.741 1.00 44.59 170 LYS A C 1
ATOM 1270 O O . LYS A 1 170 ? 12.187 -39.259 -6.812 1.00 44.59 170 LYS A O 1
ATOM 1275 N N . ASP A 1 171 ? 11.940 -38.781 -8.973 1.00 48.28 171 ASP A N 1
ATOM 1276 C CA . ASP A 1 171 ? 13.246 -39.330 -9.358 1.00 48.28 171 ASP A CA 1
ATOM 1277 C C . ASP A 1 171 ? 14.203 -38.274 -9.918 1.00 48.28 171 ASP A C 1
ATOM 1279 O O . ASP A 1 171 ? 14.617 -38.358 -11.069 1.00 48.28 171 ASP A O 1
ATOM 1283 N N . THR A 1 172 ? 14.579 -37.260 -9.125 1.00 48.28 172 THR A N 1
ATOM 1284 C CA . THR A 1 172 ? 15.910 -36.619 -9.246 1.00 48.28 172 THR A CA 1
ATOM 1285 C C . THR A 1 172 ? 16.308 -35.863 -7.967 1.00 48.28 172 THR A C 1
ATOM 1287 O O . THR A 1 172 ? 16.414 -34.639 -7.940 1.00 48.28 172 THR A O 1
ATOM 1290 N N . LEU A 1 173 ? 16.589 -36.586 -6.879 1.00 41.06 173 LEU A N 1
ATOM 1291 C CA . LEU A 1 173 ? 17.383 -36.038 -5.772 1.00 41.06 173 LEU A CA 1
ATOM 1292 C C . LEU A 1 173 ? 18.855 -35.956 -6.210 1.00 41.06 173 LEU A C 1
ATOM 1294 O O . LEU A 1 173 ? 19.662 -36.832 -5.909 1.00 41.06 173 LEU A O 1
ATOM 1298 N N . LYS A 1 174 ? 19.234 -34.880 -6.911 1.00 48.16 174 LYS A N 1
ATOM 1299 C CA . LYS A 1 174 ? 20.627 -34.424 -6.846 1.00 48.16 174 LYS A CA 1
ATOM 1300 C C . LYS A 1 174 ? 20.815 -33.806 -5.467 1.00 48.16 174 LYS A C 1
ATOM 1302 O O . LYS A 1 174 ? 20.183 -32.807 -5.136 1.00 48.16 174 LYS A O 1
ATOM 1307 N N . LYS A 1 175 ? 21.673 -34.432 -4.663 1.00 46.66 175 LYS A N 1
ATOM 1308 C CA . LYS A 1 175 ? 22.141 -33.942 -3.366 1.00 46.66 175 LYS A CA 1
ATOM 1309 C C . LYS A 1 175 ? 22.904 -32.632 -3.590 1.00 46.66 175 LYS A C 1
ATOM 1311 O O . LYS A 1 175 ? 24.113 -32.635 -3.791 1.00 46.66 175 LYS A O 1
ATOM 1316 N N . VAL A 1 176 ? 22.184 -31.515 -3.638 1.00 47.97 176 VAL A N 1
ATOM 1317 C CA . VAL A 1 176 ? 22.790 -30.188 -3.543 1.00 47.97 176 VAL A CA 1
ATOM 1318 C C . VAL A 1 176 ? 23.090 -29.991 -2.066 1.00 47.97 176 VAL A C 1
ATOM 1320 O O . VAL A 1 176 ? 22.172 -29.930 -1.248 1.00 47.97 176 VAL A O 1
ATOM 1323 N N . ASN A 1 177 ? 24.373 -29.980 -1.710 1.00 42.66 177 ASN A N 1
ATOM 1324 C CA . ASN A 1 177 ? 24.773 -29.649 -0.351 1.00 42.66 177 ASN A CA 1
ATOM 1325 C C . ASN A 1 177 ? 24.263 -28.231 -0.032 1.00 42.66 177 ASN A C 1
ATOM 1327 O O . ASN A 1 177 ? 24.490 -27.322 -0.836 1.00 42.66 177 ASN A O 1
ATOM 1331 N N . PRO A 1 178 ? 23.564 -28.029 1.098 1.00 49.88 178 PRO A N 1
ATOM 1332 C CA . PRO A 1 178 ? 23.125 -26.703 1.505 1.00 49.88 178 PRO A CA 1
ATOM 1333 C C . PRO A 1 178 ? 24.341 -25.781 1.673 1.00 49.88 178 PRO A C 1
ATOM 1335 O O . PRO A 1 178 ? 25.411 -26.252 2.076 1.00 49.88 178 PRO A O 1
ATOM 1338 N N . PRO A 1 179 ? 24.212 -24.474 1.380 1.00 46.06 179 PRO A N 1
ATOM 1339 C CA . PRO A 1 179 ? 25.269 -23.528 1.693 1.00 46.06 179 PRO A CA 1
ATOM 1340 C C . PRO A 1 179 ? 25.544 -23.588 3.198 1.00 46.06 179 PRO A C 1
ATOM 1342 O O . PRO A 1 179 ? 24.641 -23.407 4.015 1.00 46.06 179 PRO A O 1
ATOM 1345 N N . VAL A 1 180 ? 26.796 -23.874 3.555 1.00 44.16 180 VAL A N 1
ATOM 1346 C CA . VAL A 1 180 ? 27.288 -23.814 4.933 1.00 44.16 180 VAL A CA 1
ATOM 1347 C C . VAL A 1 180 ? 27.222 -22.353 5.370 1.00 44.16 180 VAL A C 1
ATOM 1349 O O . VAL A 1 180 ? 28.117 -21.557 5.087 1.00 44.16 180 VAL A O 1
ATOM 1352 N N . ILE A 1 181 ? 26.122 -21.982 6.023 1.00 47.12 181 ILE A N 1
ATOM 1353 C CA . ILE A 1 181 ? 26.015 -20.725 6.754 1.00 47.12 181 ILE A CA 1
ATOM 1354 C C . ILE A 1 181 ? 26.963 -20.849 7.944 1.00 47.12 181 ILE A C 1
ATOM 1356 O O . ILE A 1 181 ? 26.742 -21.663 8.839 1.00 47.12 181 ILE A O 1
ATOM 1360 N N . LYS A 1 182 ? 28.056 -20.083 7.923 1.00 52.66 182 LYS A N 1
ATOM 1361 C CA . LYS A 1 182 ? 29.007 -20.025 9.035 1.00 52.66 182 LYS A CA 1
ATOM 1362 C C . LYS A 1 182 ? 28.258 -19.553 10.287 1.00 52.66 182 LYS A C 1
ATOM 1364 O O . LYS A 1 182 ? 27.648 -18.482 10.271 1.00 52.66 182 LYS A O 1
ATOM 1369 N N . SER A 1 183 ? 28.310 -20.355 11.349 1.00 56.91 183 SER A N 1
ATOM 1370 C CA . SER A 1 183 ? 27.713 -20.115 12.677 1.00 56.91 183 SER A CA 1
ATOM 1371 C C . SER A 1 183 ? 28.035 -18.738 13.262 1.00 56.91 183 SER A C 1
ATOM 1373 O O . SER A 1 183 ? 27.271 -18.190 14.053 1.00 56.91 183 SER A O 1
ATOM 1375 N N . ASP A 1 184 ? 29.140 -18.153 12.820 1.00 56.69 184 ASP A N 1
ATOM 1376 C CA . ASP A 1 184 ? 29.709 -16.934 13.379 1.00 56.69 184 ASP A CA 1
ATOM 1377 C C . ASP A 1 184 ? 28.889 -15.687 13.002 1.00 56.69 184 ASP A C 1
ATOM 1379 O O . ASP A 1 184 ? 28.870 -14.705 13.739 1.00 56.69 184 ASP A O 1
ATOM 1383 N N . SER A 1 185 ? 28.127 -15.728 11.899 1.00 56.00 185 SER A N 1
ATOM 1384 C CA . SER A 1 185 ? 27.318 -14.581 11.452 1.00 56.00 185 SER A CA 1
ATOM 1385 C C . SER A 1 185 ? 26.022 -14.396 12.251 1.00 56.00 185 SER A C 1
ATOM 1387 O O . SER A 1 185 ? 25.484 -13.288 12.294 1.00 56.00 185 SER A O 1
ATOM 1389 N N . LEU A 1 186 ? 25.512 -15.456 12.887 1.00 55.88 186 LEU A N 1
ATOM 1390 C CA . LEU A 1 186 ? 24.325 -15.383 13.748 1.00 55.88 186 LEU A CA 1
ATOM 1391 C C . LEU A 1 186 ? 24.681 -14.828 15.133 1.00 55.88 186 LEU A C 1
ATOM 1393 O O . LEU A 1 186 ? 23.924 -14.030 15.683 1.00 55.88 186 LEU A O 1
ATOM 1397 N N . ALA A 1 187 ? 25.859 -15.175 15.659 1.00 55.84 187 ALA A N 1
ATOM 1398 C CA . ALA A 1 187 ? 26.342 -14.678 16.947 1.00 55.84 187 ALA A CA 1
ATOM 1399 C C . ALA A 1 187 ? 26.582 -13.156 16.933 1.00 55.84 187 ALA A C 1
ATOM 1401 O O . ALA A 1 187 ? 26.201 -12.465 17.876 1.00 55.84 187 ALA A O 1
ATOM 1402 N N . VAL A 1 188 ? 27.130 -12.616 15.836 1.00 59.22 188 VAL A N 1
ATOM 1403 C CA . VAL A 1 188 ? 27.369 -11.166 15.686 1.00 59.22 188 VAL A CA 1
ATOM 1404 C C . VAL A 1 188 ? 26.052 -10.380 15.646 1.00 59.22 188 VAL A C 1
ATOM 1406 O O . VAL A 1 188 ? 25.936 -9.340 16.291 1.00 59.22 188 VAL A O 1
ATOM 1409 N N . SER A 1 189 ? 25.023 -10.902 14.965 1.00 66.56 189 SER A N 1
ATOM 1410 C CA . SER A 1 189 ? 23.710 -10.247 14.883 1.00 66.56 189 SER A CA 1
ATOM 1411 C C . SER A 1 189 ? 22.970 -10.249 16.226 1.00 66.56 189 SER A C 1
ATOM 1413 O O . SER A 1 189 ? 22.376 -9.240 16.603 1.00 66.56 189 SER A O 1
ATOM 1415 N N . VAL A 1 190 ? 23.047 -11.344 16.988 1.00 74.25 190 VAL A N 1
ATOM 1416 C CA . VAL A 1 190 ? 22.427 -11.436 18.319 1.00 74.25 190 VAL A CA 1
ATOM 1417 C C . VAL A 1 190 ? 23.141 -10.529 19.328 1.00 74.25 190 VAL A C 1
ATOM 1419 O O . VAL A 1 190 ? 22.473 -9.818 20.078 1.00 74.25 190 VAL A O 1
ATOM 1422 N N . GLN A 1 191 ? 24.475 -10.461 19.301 1.00 71.94 191 GLN A N 1
ATOM 1423 C CA . GLN A 1 191 ? 25.241 -9.589 20.197 1.00 71.94 191 GLN A CA 1
ATOM 1424 C C . GLN A 1 191 ? 24.978 -8.095 19.935 1.00 71.94 191 GLN A C 1
ATOM 1426 O O . GLN A 1 191 ? 24.925 -7.293 20.874 1.00 71.94 191 GLN A O 1
ATOM 1431 N N . GLU A 1 192 ? 24.748 -7.711 18.676 1.00 73.56 192 GLU A N 1
ATOM 1432 C CA . GLU A 1 192 ? 24.373 -6.339 18.330 1.00 73.56 192 GLU A CA 1
ATOM 1433 C C . GLU A 1 192 ? 22.956 -5.991 18.821 1.00 73.56 192 GLU A C 1
ATOM 1435 O O . GLU A 1 192 ? 22.723 -4.891 19.328 1.00 73.56 192 GLU A O 1
ATOM 1440 N N . GLN A 1 193 ? 22.014 -6.940 18.749 1.00 75.44 193 GLN A N 1
ATOM 1441 C CA . GLN A 1 193 ? 20.661 -6.764 19.295 1.00 75.44 193 GLN A CA 1
ATOM 1442 C C . GLN A 1 193 ? 20.675 -6.647 20.827 1.00 75.44 193 GLN A C 1
ATOM 1444 O O . GLN A 1 193 ? 20.022 -5.757 21.371 1.00 75.44 193 GLN A O 1
ATOM 1449 N N . ILE A 1 194 ? 21.462 -7.477 21.523 1.00 79.25 194 ILE A N 1
ATOM 1450 C CA . ILE A 1 194 ? 21.610 -7.426 22.989 1.00 79.25 194 ILE A CA 1
ATOM 1451 C C . ILE A 1 194 ? 22.201 -6.081 23.427 1.00 79.25 194 ILE A C 1
ATOM 1453 O O . ILE A 1 194 ? 21.654 -5.426 24.314 1.00 79.25 194 ILE A O 1
ATOM 1457 N N . THR A 1 195 ? 23.258 -5.615 22.756 1.00 81.12 195 THR A N 1
ATOM 1458 C CA . THR A 1 195 ? 23.884 -4.317 23.062 1.00 81.12 195 THR A CA 1
ATOM 1459 C C . THR A 1 195 ? 22.906 -3.151 22.856 1.00 81.12 195 THR A C 1
ATOM 1461 O O . THR A 1 195 ? 22.827 -2.246 23.687 1.00 81.12 195 THR A O 1
ATOM 1464 N N . ARG A 1 196 ? 22.093 -3.177 21.788 1.00 80.12 196 ARG A N 1
ATOM 1465 C CA . ARG A 1 196 ? 21.066 -2.146 21.532 1.00 80.12 196 ARG A CA 1
ATOM 1466 C C . ARG A 1 196 ? 19.936 -2.159 22.565 1.00 80.12 196 ARG A C 1
ATOM 1468 O O . ARG A 1 196 ? 19.382 -1.100 22.859 1.00 80.12 196 ARG A O 1
ATOM 1475 N N . LEU A 1 197 ? 19.580 -3.327 23.101 1.00 81.75 197 LEU A N 1
ATOM 1476 C CA . LEU A 1 197 ? 18.585 -3.451 24.168 1.00 81.75 197 LEU A CA 1
ATOM 1477 C C . LEU A 1 197 ? 19.121 -2.927 25.505 1.00 81.75 197 LEU A C 1
ATOM 1479 O O . LEU A 1 197 ? 18.413 -2.168 26.162 1.00 81.75 197 LEU A O 1
ATOM 1483 N N . ALA A 1 198 ? 20.371 -3.234 25.860 1.00 84.31 198 ALA A N 1
ATOM 1484 C CA . ALA A 1 198 ? 21.001 -2.744 27.090 1.00 84.31 198 ALA A CA 1
ATOM 1485 C C . ALA A 1 198 ? 21.039 -1.204 27.152 1.00 84.31 198 ALA A C 1
ATOM 1487 O O . ALA A 1 198 ? 20.609 -0.613 28.137 1.00 84.31 198 ALA A O 1
ATOM 1488 N N . ILE A 1 199 ? 21.411 -0.540 26.049 1.00 84.19 199 ILE A N 1
ATOM 1489 C CA . ILE A 1 199 ? 21.415 0.934 25.962 1.00 84.19 199 ILE A CA 1
ATOM 1490 C C . ILE A 1 199 ? 20.017 1.529 26.214 1.00 84.19 199 ILE A C 1
ATOM 1492 O O . ILE A 1 199 ? 19.882 2.601 26.808 1.00 84.19 199 ILE A O 1
ATOM 1496 N N . ARG A 1 200 ? 18.952 0.847 25.769 1.00 84.69 200 ARG A N 1
ATOM 1497 C CA . ARG A 1 200 ? 17.572 1.305 25.998 1.00 84.69 200 ARG A CA 1
ATOM 1498 C C . ARG A 1 200 ? 17.153 1.148 27.456 1.00 84.69 200 ARG A C 1
ATOM 1500 O O . ARG A 1 200 ? 16.456 2.026 27.953 1.00 84.69 200 ARG A O 1
ATOM 1507 N N . VAL A 1 201 ? 17.578 0.079 28.127 1.00 88.00 201 VAL A N 1
ATOM 1508 C CA . VAL A 1 201 ? 17.300 -0.136 29.555 1.00 88.00 201 VAL A CA 1
ATOM 1509 C C . VAL A 1 201 ? 17.977 0.946 30.398 1.00 88.00 201 VAL A C 1
ATOM 1511 O O . VAL A 1 201 ? 17.284 1.632 31.145 1.00 88.00 201 VAL A O 1
ATOM 1514 N N . ASP A 1 202 ? 19.263 1.224 30.167 1.00 88.31 202 ASP A N 1
ATOM 1515 C CA . ASP A 1 202 ? 19.990 2.292 30.871 1.00 88.31 202 ASP A CA 1
ATOM 1516 C C . ASP A 1 202 ? 19.338 3.667 30.667 1.00 88.31 202 ASP A C 1
ATOM 1518 O O . ASP A 1 202 ? 19.245 4.490 31.583 1.00 88.31 202 ASP A O 1
ATOM 1522 N N . SER A 1 203 ? 18.862 3.937 29.447 1.00 87.38 203 SER A N 1
ATOM 1523 C CA . SER A 1 203 ? 18.160 5.183 29.143 1.00 87.38 203 SER A CA 1
ATOM 1524 C C . SER A 1 203 ? 16.833 5.295 29.897 1.00 87.38 203 SER A C 1
ATOM 1526 O O . SER A 1 203 ? 16.467 6.397 30.306 1.00 87.38 203 SER A O 1
ATOM 1528 N N . LEU A 1 204 ? 16.104 4.192 30.077 1.00 89.69 204 LEU A N 1
ATOM 1529 C CA . LEU A 1 204 ? 14.843 4.174 30.820 1.00 89.69 204 LEU A CA 1
ATOM 1530 C C . LEU A 1 204 ? 15.071 4.330 32.324 1.00 89.69 204 LEU A C 1
ATOM 1532 O O . LEU A 1 204 ? 14.339 5.082 32.964 1.00 89.69 204 LEU A O 1
ATOM 1536 N N . GLU A 1 205 ? 16.109 3.706 32.877 1.00 91.25 205 GLU A N 1
ATOM 1537 C CA . GLU A 1 205 ? 16.464 3.859 34.292 1.00 91.25 205 GLU A CA 1
ATOM 1538 C C . GLU A 1 205 ? 16.841 5.305 34.632 1.00 91.25 205 GLU A C 1
ATOM 1540 O O . GLU A 1 205 ? 16.386 5.851 35.639 1.00 91.25 205 GLU A O 1
ATOM 1545 N N . ARG A 1 206 ? 17.597 5.984 33.759 1.00 91.00 206 ARG A N 1
ATOM 1546 C CA . ARG A 1 206 ? 17.916 7.412 33.939 1.00 91.00 206 ARG A CA 1
ATOM 1547 C C . ARG A 1 206 ? 16.671 8.294 33.915 1.00 91.00 206 ARG A C 1
ATOM 1549 O O . ARG A 1 206 ? 16.563 9.216 34.724 1.00 91.00 206 ARG A O 1
ATOM 1556 N N . LEU A 1 207 ? 15.727 8.016 33.015 1.00 91.25 207 LEU A N 1
ATOM 1557 C CA . LEU A 1 207 ? 14.462 8.751 32.947 1.00 91.25 207 LEU A CA 1
ATOM 1558 C C . LEU A 1 207 ? 13.609 8.507 34.192 1.00 91.25 207 LEU A C 1
ATOM 1560 O O . LEU A 1 207 ? 13.088 9.462 34.765 1.00 91.25 207 LEU A O 1
ATOM 1564 N N . LEU A 1 208 ? 13.519 7.258 34.648 1.00 93.19 208 LEU A N 1
ATOM 1565 C CA . LEU A 1 208 ? 12.788 6.902 35.859 1.00 93.19 208 LEU A CA 1
ATOM 1566 C C . LEU A 1 208 ? 13.370 7.611 37.090 1.00 93.19 208 LEU A C 1
ATOM 1568 O O . LEU A 1 208 ? 12.625 8.215 37.862 1.00 93.19 208 LEU A O 1
ATOM 1572 N N . ASN A 1 209 ? 14.698 7.617 37.231 1.00 93.81 209 ASN A N 1
ATOM 1573 C CA . ASN A 1 209 ? 15.385 8.310 38.321 1.00 93.81 209 ASN A CA 1
ATOM 1574 C C . ASN A 1 209 ? 15.198 9.835 38.249 1.00 93.81 209 ASN A C 1
ATOM 1576 O O . ASN A 1 209 ? 14.994 10.479 39.277 1.00 93.81 209 ASN A O 1
ATOM 1580 N N . SER A 1 210 ? 15.189 10.419 37.046 1.00 91.06 210 SER A N 1
ATOM 1581 C CA . SER A 1 210 ? 14.916 11.850 36.848 1.00 91.06 210 SER A CA 1
ATOM 1582 C C . SER A 1 210 ? 13.479 12.234 37.221 1.00 91.06 210 SER A C 1
ATOM 1584 O O . SER A 1 210 ? 13.260 13.260 37.869 1.00 91.06 210 SER A O 1
ATOM 1586 N N . VAL A 1 211 ? 12.496 11.405 36.855 1.00 92.88 211 VAL A N 1
ATOM 1587 C CA . VAL A 1 211 ? 11.091 11.611 37.236 1.00 92.88 211 VAL A CA 1
ATOM 1588 C C . VAL A 1 211 ? 10.925 11.489 38.747 1.00 92.88 211 VAL A C 1
ATOM 1590 O O . VAL A 1 211 ? 10.285 12.347 39.351 1.00 92.88 211 VAL A O 1
ATOM 1593 N N . LYS A 1 212 ? 11.543 10.480 39.373 1.00 94.12 212 LYS A N 1
ATOM 1594 C CA . LYS A 1 212 ? 11.494 10.287 40.826 1.00 94.12 212 LYS A CA 1
ATOM 1595 C C . LYS A 1 212 ? 12.052 11.494 41.584 1.00 94.12 212 LYS A C 1
ATOM 1597 O O . LYS A 1 212 ? 11.363 12.025 42.446 1.00 94.12 212 LYS A O 1
ATOM 1602 N N . ALA A 1 213 ? 13.220 11.997 41.180 1.00 91.44 213 ALA A N 1
ATOM 1603 C CA . ALA A 1 213 ? 13.815 13.189 41.783 1.00 91.44 213 ALA A CA 1
ATOM 1604 C C . ALA A 1 213 ? 12.897 14.424 41.691 1.00 91.44 213 ALA A C 1
ATOM 1606 O O . ALA A 1 213 ? 12.774 15.177 42.651 1.00 91.44 213 ALA A O 1
ATOM 1607 N N . ARG A 1 214 ? 12.205 14.615 40.559 1.00 90.00 214 ARG A N 1
ATOM 1608 C CA . ARG A 1 214 ? 11.241 15.716 40.383 1.00 90.00 214 ARG A CA 1
ATOM 1609 C C . ARG A 1 214 ? 9.993 15.564 41.251 1.00 90.00 214 ARG A C 1
ATOM 1611 O O . ARG A 1 214 ? 9.479 16.560 41.745 1.00 90.00 214 ARG A O 1
ATOM 1618 N N . VAL A 1 215 ? 9.501 14.341 41.434 1.00 89.56 215 VAL A N 1
ATOM 1619 C CA . VAL A 1 215 ? 8.367 14.066 42.329 1.00 89.56 215 VAL A CA 1
ATOM 1620 C C . VAL A 1 215 ? 8.744 14.338 43.785 1.00 89.56 215 VAL A C 1
ATOM 1622 O O . VAL A 1 215 ? 7.941 14.912 44.514 1.00 89.56 215 VAL A O 1
ATOM 1625 N N . ASP A 1 216 ? 9.963 13.987 44.196 1.00 86.50 216 ASP A N 1
ATOM 1626 C CA . ASP A 1 216 ? 10.434 14.215 45.564 1.00 86.50 216 ASP A CA 1
ATOM 1627 C C . ASP A 1 216 ? 10.611 15.711 45.882 1.00 86.50 216 ASP A C 1
ATOM 1629 O O . ASP A 1 216 ? 10.364 16.117 47.009 1.00 86.50 216 ASP A O 1
ATOM 1633 N N . THR A 1 217 ? 10.933 16.557 44.893 1.00 85.12 217 THR A N 1
ATOM 1634 C CA . THR A 1 217 ? 10.976 18.027 45.069 1.00 85.12 217 THR A CA 1
ATOM 1635 C C . THR A 1 217 ? 9.605 18.710 45.150 1.00 85.12 217 THR A C 1
ATOM 1637 O O . THR A 1 217 ? 9.541 19.911 45.393 1.00 85.12 217 THR A O 1
ATOM 1640 N N . LEU A 1 218 ? 8.514 17.981 44.889 1.00 76.69 218 LEU A N 1
ATOM 1641 C CA . LEU A 1 218 ? 7.138 18.499 44.928 1.00 76.69 218 LEU A CA 1
ATOM 1642 C C . LEU A 1 218 ? 6.392 18.132 46.225 1.00 76.69 218 LEU A C 1
ATOM 1644 O O . LEU A 1 218 ? 5.208 18.449 46.344 1.00 76.69 218 LEU A O 1
ATOM 1648 N N . LYS A 1 219 ? 7.057 17.452 47.162 1.00 66.12 219 LYS A N 1
ATOM 1649 C CA . LYS A 1 219 ? 6.566 17.163 48.516 1.00 66.12 219 LYS A CA 1
ATOM 1650 C C . LYS A 1 219 ? 7.233 18.087 49.522 1.00 66.12 219 LYS A C 1
ATOM 1652 O O . LYS A 1 219 ? 6.545 18.425 50.507 1.00 66.12 219 LYS A O 1
#

Sequence (219 aa):
MNLKSNPAIAAICIVSFSAFVSLSLQQKPWPVPDAAKNKKNPVALNDASISTGKTLWGTHCKSCHGTKGLGDGPKASQLSTDPGDFTKTSFQTETDGALFYKTAEGRDDMPGFKTKIANANDIWALVNYMRSLKKGGITPTTPTTPTTPVKDTVKKVEKPVVVTPPPVKKDTLKKVNPPVIKSDSLAVSVQEQITRLAIRVDSLERLLNSVKARVDTLK

Secondary structure (DSSP, 8-state):
------HHHHHHHHHHHHHHHGGGG-PPP----HHHHT----S--SHHHHHHHHHHHHHHTHHHH-SSSSS--TTGGG-SS----TTSHHHHTS-HHHHHHHHHH-BTTB---TTTS--HHHHHHHHHHHHHTSTT-PPPP----------------------PPPP---------PPP---THHHHHHHHHHHHHHHHHHHHHHHHHHHHHHHHHTT-

pLDDT: mean 76.57, std 23.17, range [28.44, 98.56]

=== Feature glossary ===
A reading guide for the features in this record.

Start from the sequence.

  · This is the polypeptide sequence — one letter per residue, N-terminus first. Length ranges from a few dozen residues for small domains to over a thousand for large multi-domain proteins.

Fold it, and you get atomic coordinates and the backbone conformation that goes with them.

  · Structure coordinates are given as an mmCIF _atom_site loop: one row per atom with element, residue name, chain id, sequence number, and x/y/z position in Å. Only the four main-chain atoms per resid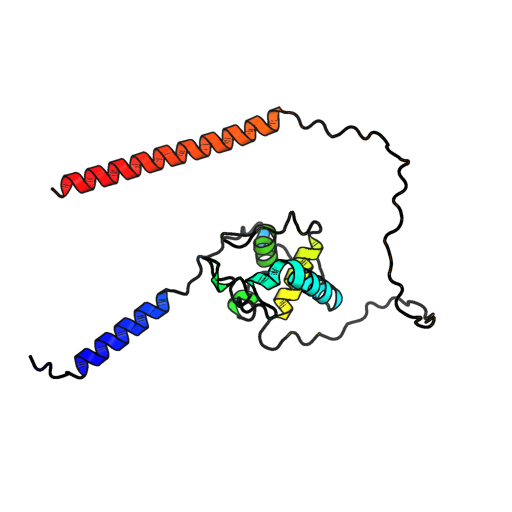ue are included here; side chains are omitted to keep the record compact.

  · Backbone dihedral angles. Every residue except chain termini has a φ (preceding-C → N → Cα → C) and a ψ (N → Cα → C → next-N). They are reported in degrees following the IUPAC sign convention. Secondary structure is essentially a statement about which (φ, ψ) basin each residue occupies.

  · The SS8 string is DSSP's per-residue secondary-structure call. α-helix (H) means an i→i+4 H-bond ladder; β-strand (E) means the residue participates in a β-sheet; 3₁₀ (G) and π (I) are tighter and wider helices; T/S are turns/bends; '-' is loop.

  · SS3 is a coarse helix/strand/coil call (letters a/b/c) made by the P-SEA algorithm from inter-Cα distances and dihedrals. It is less detailed than DSSP but needs only Cα positions.

Summarize the fold with a handful of shape descriptors and a per-residue structural alphabet.

  · Radius of gyration (Rg) is the root-mean-square distance of Cα atoms from their centroid — a single number for overall size and compactness. A globular domain of N residues has Rg ≈ 2.2·N^0.38 Å; an extended or disordered chain has a much larger Rg. The Cα contact count is the number of residue pairs whose Cα atoms are within 8 Å and are more than four positions apart in sequence — a standard proxy for tertiary packing density. The bounding box is the smallest axis-aligned box enclosing all Cα atoms.

  · The Foldseek 3Di string encodes local tertiary geometry as a 20-letter alphabet — one character per residue — derived from the relative positions of nearby Cα atoms. Unlike the amino-acid sequence, 3Di is a direct function of the 3D structure, so two proteins with the same fold have similar 3Di strings even at low sequence identity.

  · Solvent-accessible surface area (SASA) is the area in Å² traced out by the centre of a 1.4 Å probe sphere (a water molecule) rolled over the protein's van der Waals surface (Shrake–Rupley / Lee–Richards construction). Buried residues have near-zero SASA; fully exposed residues can exceed 200 Å². The total SASA scales roughly with the number of surface residues.

Ask how reliable the model is.

  · pLDDT (predicted Local Distance Difference Test) is AlphaFold's per-residue confidence score, ranging from 0 to 100. Values above 90 indicate high confidence (typically well-packed cores); 70–90 is confident; 50–70 low confidence; below 50 usually means the region is disordered or the prediction is unreliable there. AlphaFold stores pLDDT in the mmCIF B-factor column.

  · B-factor (Debye–Waller factor) reflects atomic displacement in the crystal lattice. It is an experimental observable (units Å²), not a prediction; low values mean the atom is pinned down, high values mean it moves or is heterogeneous across the crystal.

  · Predicted Aligned Error (PAE) is an AlphaFold confidence matrix: entry (i, j) is the expected error in the position of residue j, in ångströms, when the prediction is superimposed on the true structure at residue i. Low PAE within a block of residues means that block is internally rigid and well-predicted; high PAE between two blocks means their relative placement is uncertain even if each block individually is confident.

Place it in context: what it resembles, what it is annotated as, and how it looks.

  · Nearest PDB neighbors are the top structural matches found by Foldseek when searching this structure against the entire Protein Data Bank. Each hit reports a TM-score (0 to 1; >0.5 almost always implies the same fold) and an E-value. These are *structural* homologs — they may share no detectable sequence similarity.

  · Functional annotations link the protein to curated databases. InterPro entries identify conserved domains and families by matching the sequence against member-database signatures (Pfam, PROSITE, CDD, …). Gene Ontology (GO) terms describe molecular function, biological process, and cellular component in a controlled vocabulary. CATH places the structure in a hierarchical fold classification (Class/Architecture/Topology/Homologous-superfamily). The organism is the source species.

  · Three diagnostic plots accompany the record. The Cα contact map visualizes the tertiary structure as a 2D adjacency matrix (8 Å cutoff, sequence-local contacts suppressed). The Ramachandran plot shows the distribution of backbone (φ, ψ) torsions, with points in the α and β basins reflecting secondary structure content. The PAE plot shows AlphaFold's inter-residue confidence as a color matrix.

  · Six rendered views show the 3D structure from the faces of a cube — i.e. along ±x, ±y, ±z. Rendering representation is drawn randomly per protein from cartoon (secondary-structure ribbons), sticks (backbone bonds), or molecular surface; coloring is either N→C rainbow (blue at the N-terminus through red at the C-terminus) or one color per chain.